Protein AF-A0A9E4EWH9-F1 (afdb_monomer)

Sequence (276 aa):
MLRRLPIHYLNHLAGRDQALLAPPGTQQLTMRAFWVGSFLSFFLAVGAPYGNMIIRGSYMALDFSTPGAIFLFLVLIGLLNVLFKVAASPSGAAVWALVSCALYGFYYGWVASLDPFAPGFFFATFILASSLLNMILVSFGRSLVLNRAELILVYVMLLIVSALCTMGLSEQILPMITAIFYFASPENKWQEELFPHFSEREVLVNDGSDSKTFYEGLAPGEAIPYAAWVEPLCWSIRDHGVGRGYRSPAVDGARAVALSAYSGRAGDGARRGARA

Solvent-accessible surface area (backbone atoms only — not comparable to full-atom values): 15622 Å² total; per-residue (Å²): 132,85,83,74,76,56,68,71,57,51,54,52,48,59,54,45,46,56,70,70,66,40,63,94,66,86,66,64,81,53,69,62,37,51,54,56,27,52,52,52,30,52,51,47,46,54,47,46,43,42,37,47,73,72,69,59,51,83,77,38,28,47,59,92,64,36,60,43,43,52,46,47,44,57,56,51,49,45,47,51,39,52,51,35,55,64,31,53,44,65,68,37,12,48,51,48,30,51,51,41,48,51,52,51,50,47,41,51,71,72,76,40,78,87,47,91,84,42,72,67,46,58,53,54,49,49,52,37,53,50,30,48,50,28,33,56,33,28,77,73,78,40,63,71,51,68,51,73,60,28,50,50,49,28,47,51,49,30,51,53,36,36,34,40,38,29,47,48,40,62,64,40,48,56,49,63,36,26,42,69,51,54,69,48,42,87,88,74,37,39,56,68,72,48,52,73,73,55,66,95,61,63,65,49,44,67,72,87,58,46,34,42,55,77,77,78,48,70,60,96,89,59,78,81,67,58,76,41,47,50,51,40,76,41,45,89,79,61,82,72,89,73,90,74,85,73,78,57,66,66,60,52,48,37,42,51,51,46,52,50,55,52,52,51,55,55,53,53,53,54,60,61,65,73,75,114

pLDDT: mean 76.63, std 13.43, range [43.0, 93.12]

Secondary structure (DSSP, 8-state):
---PPPHHHHHHHHHHHHHHSS-TTTT---HHHHHHHHHHHHHHHHHHHHIIIII----SSSSS--HHHHHIIIIIIHHHHHHHHHTTSHHHHHHHHHHHHHHHHHIIIIIS---TT-HHHHHHHHHHHHHHHHHHHHHTT---PPPHHHHHHHHHHHHHHHHIIIIIIIIIIHHHHHHHHHT--TTTTHHHHTGGGS-SS--S---SSTTHHHHH-PPTTPPP-HHHHHHHHHGGG--SS-------HHHHHHHHHHHHHHHHHHHHHHHHHTT-

Radius of gyration: 29.27 Å; Cα contacts (8 Å, |Δi|>4): 218; chains: 1; bounding box: 89×54×89 Å

Nearest PDB structures (foldseek):
  8sre-assembly1_A  TM=2.083E-01  e=2.725E+00  Salpingoeca rosetta
  8srg-assembly1_A  TM=2.275E-01  e=4.381E+00  Salpingoeca rosetta
  8srd-assembly1_A  TM=1.998E-01  e=6.407E+00  Salpingoeca rosetta
  8sr9-assembly1_A  TM=1.958E-01  e=9.369E+00  Salpingoeca rosetta

Mean predicted aligned error: 13.83 Å

Structure (mmCIF, N/CA/C/O backbone):
data_AF-A0A9E4EWH9-F1
#
_entry.id   AF-A0A9E4EWH9-F1
#
loop_
_atom_site.group_PDB
_atom_site.id
_atom_site.type_symbol
_atom_site.label_atom_id
_atom_site.label_alt_id
_atom_site.label_comp_id
_atom_site.label_asym_id
_atom_site.label_entity_id
_atom_site.label_seq_id
_atom_site.pdbx_PDB_ins_code
_atom_site.Cartn_x
_atom_site.Cartn_y
_atom_site.Cartn_z
_atom_site.occupancy
_atom_site.B_iso_or_equiv
_atom_site.auth_seq_id
_atom_site.auth_comp_id
_atom_site.auth_asym_id
_atom_site.auth_atom_id
_atom_site.pdbx_PDB_model_num
ATOM 1 N N . MET A 1 1 ? 13.001 33.572 51.974 1.00 51.81 1 MET A N 1
ATOM 2 C CA . MET A 1 1 ? 11.743 33.616 51.190 1.00 51.81 1 MET A CA 1
ATOM 3 C C . MET A 1 1 ? 11.807 32.549 50.106 1.00 51.81 1 MET A C 1
ATOM 5 O O . MET A 1 1 ? 12.575 32.704 49.167 1.00 51.81 1 MET A O 1
ATOM 9 N N . LEU A 1 2 ? 11.062 31.450 50.244 1.00 50.91 2 LEU A N 1
ATOM 10 C CA . LEU A 1 2 ? 10.936 30.450 49.178 1.00 50.91 2 LEU A CA 1
ATOM 11 C C . LEU A 1 2 ? 10.034 31.035 48.082 1.00 50.91 2 LEU A C 1
ATOM 13 O O . LEU A 1 2 ? 8.847 31.258 48.323 1.00 50.91 2 LEU A O 1
ATOM 17 N N . ARG A 1 3 ? 10.593 31.333 46.902 1.00 72.31 3 ARG A N 1
ATOM 18 C CA . ARG A 1 3 ? 9.802 31.731 45.727 1.00 72.31 3 ARG A CA 1
ATOM 19 C C . ARG A 1 3 ? 8.917 30.549 45.336 1.00 72.31 3 ARG A C 1
ATOM 21 O O . ARG A 1 3 ? 9.417 29.540 44.847 1.00 72.31 3 ARG A O 1
ATOM 28 N N . ARG A 1 4 ? 7.611 30.655 45.589 1.00 77.75 4 ARG A N 1
ATOM 29 C CA . ARG A 1 4 ? 6.637 29.669 45.111 1.00 77.75 4 ARG A CA 1
ATOM 30 C C . ARG A 1 4 ? 6.447 29.867 43.612 1.00 77.75 4 ARG A C 1
ATOM 32 O O . ARG A 1 4 ? 6.306 30.997 43.149 1.00 77.75 4 ARG A O 1
ATOM 39 N N . LEU A 1 5 ? 6.488 28.767 42.869 1.00 81.44 5 LEU A N 1
ATOM 40 C CA . LEU A 1 5 ? 6.249 28.775 41.431 1.00 81.44 5 LEU A CA 1
ATOM 41 C C . LEU A 1 5 ? 4.817 29.269 41.138 1.00 81.44 5 LEU A C 1
ATOM 43 O O . LEU A 1 5 ? 3.905 28.959 41.910 1.00 81.44 5 LEU A O 1
ATOM 47 N N . PRO A 1 6 ? 4.596 30.017 40.041 1.00 86.56 6 PRO A N 1
ATOM 48 C CA . PRO A 1 6 ? 3.258 30.421 39.616 1.00 86.56 6 PRO A CA 1
ATOM 49 C C . PRO A 1 6 ? 2.328 29.216 39.411 1.00 86.56 6 PRO A C 1
ATOM 51 O O . PRO A 1 6 ? 2.745 28.189 38.877 1.00 86.56 6 PRO A O 1
ATOM 54 N N . ILE A 1 7 ? 1.049 29.357 39.774 1.00 78.31 7 ILE A N 1
ATOM 55 C CA . ILE A 1 7 ? 0.043 28.274 39.731 1.00 78.31 7 ILE A CA 1
ATOM 56 C C . ILE A 1 7 ? -0.094 27.651 38.335 1.00 78.31 7 ILE A C 1
ATOM 58 O O . ILE A 1 7 ? -0.200 26.435 38.211 1.00 78.31 7 ILE A O 1
ATOM 62 N N . HIS A 1 8 ? -0.008 28.451 37.270 1.00 76.88 8 HIS A N 1
ATOM 63 C CA . HIS A 1 8 ? -0.038 27.935 35.897 1.00 76.88 8 HIS A CA 1
ATOM 64 C C . HIS A 1 8 ? 1.131 26.991 35.591 1.00 76.88 8 HIS A C 1
ATOM 66 O O . HIS A 1 8 ? 0.957 25.998 34.887 1.00 76.88 8 HIS A O 1
ATOM 72 N N . TYR A 1 9 ? 2.307 27.264 36.159 1.00 78.00 9 TYR A N 1
ATOM 73 C CA . TYR A 1 9 ? 3.477 26.407 36.007 1.00 78.00 9 TYR A CA 1
ATOM 74 C C . TYR A 1 9 ? 3.338 25.123 36.832 1.00 78.00 9 TYR A C 1
ATOM 76 O O . TYR A 1 9 ? 3.690 24.051 36.356 1.00 78.00 9 TYR A O 1
ATOM 84 N N . LEU A 1 10 ? 2.744 25.204 38.026 1.00 79.00 10 LEU A N 1
ATOM 85 C CA . LEU A 1 10 ? 2.426 24.028 38.843 1.00 79.00 10 LEU A CA 1
ATOM 86 C C . LEU A 1 10 ? 1.408 23.108 38.158 1.00 79.00 10 LEU A C 1
ATOM 88 O O . LEU A 1 10 ? 1.601 21.898 38.157 1.00 79.00 10 LEU A O 1
ATOM 92 N N . ASN A 1 11 ? 0.385 23.663 37.504 1.00 76.62 11 ASN A N 1
ATOM 93 C CA . ASN A 1 11 ? -0.580 22.87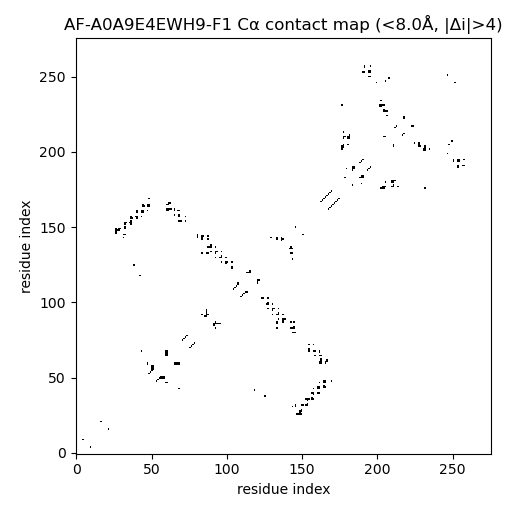7 36.729 1.00 76.62 11 ASN A CA 1
ATOM 94 C C . ASN A 1 11 ? 0.071 22.215 35.503 1.00 76.62 11 ASN A C 1
ATOM 96 O O . ASN A 1 11 ? -0.237 21.070 35.179 1.00 76.62 11 ASN A O 1
ATOM 100 N N . HIS A 1 12 ? 1.004 22.908 34.842 1.00 72.88 12 HIS A N 1
ATOM 101 C CA . HIS A 1 12 ? 1.779 22.338 33.739 1.00 72.88 12 HIS A CA 1
ATOM 102 C C . HIS A 1 12 ? 2.714 21.208 34.206 1.00 72.88 12 HIS A C 1
ATOM 104 O O . HIS A 1 12 ? 2.807 20.174 33.547 1.00 72.88 12 HIS A O 1
ATOM 110 N N . LEU A 1 13 ? 3.371 21.372 35.359 1.00 73.25 13 LEU A N 1
ATOM 111 C CA . LEU A 1 13 ? 4.208 20.337 35.973 1.00 73.25 13 LEU A CA 1
ATOM 112 C C . LEU A 1 13 ? 3.383 19.129 36.436 1.00 73.25 13 LEU A C 1
ATOM 114 O O . LEU A 1 13 ? 3.762 18.001 36.145 1.00 73.25 13 LEU A O 1
ATOM 118 N N . ALA A 1 14 ? 2.218 19.350 37.048 1.00 71.12 14 ALA A N 1
ATOM 119 C CA . ALA A 1 14 ? 1.309 18.278 37.457 1.00 71.12 14 ALA A CA 1
ATOM 120 C C . ALA A 1 14 ? 0.820 17.435 36.261 1.00 71.12 14 ALA A C 1
ATOM 122 O O . ALA A 1 14 ? 0.663 16.221 36.375 1.00 71.12 14 ALA A O 1
ATOM 123 N N . GLY A 1 15 ? 0.626 18.058 35.091 1.00 60.41 15 GLY A N 1
ATOM 124 C CA . GLY A 1 15 ? 0.331 17.352 33.839 1.00 60.41 15 GLY A CA 1
ATOM 125 C C . GLY A 1 15 ? 1.544 16.637 33.225 1.00 60.41 15 GLY A C 1
ATOM 126 O O . GLY A 1 15 ? 1.388 15.568 32.634 1.00 60.41 15 GLY A O 1
ATOM 127 N N . ARG A 1 16 ? 2.762 17.181 33.386 1.00 60.59 16 ARG A N 1
ATOM 128 C CA . ARG A 1 16 ? 4.012 16.511 32.970 1.00 60.59 16 ARG A CA 1
ATOM 129 C C . ARG A 1 16 ? 4.266 15.252 33.774 1.00 60.59 16 ARG A C 1
ATOM 131 O O . ARG A 1 16 ? 4.653 14.254 33.180 1.00 60.59 16 ARG A O 1
ATOM 138 N N . ASP A 1 17 ? 4.014 15.284 35.074 1.00 53.81 17 ASP A N 1
ATOM 139 C CA . ASP A 1 17 ? 4.155 14.117 35.937 1.00 53.81 17 ASP A CA 1
ATOM 140 C C . ASP A 1 17 ? 3.198 13.003 35.508 1.00 53.81 17 ASP A C 1
ATOM 142 O O . ASP A 1 17 ? 3.595 11.853 35.466 1.00 53.81 17 ASP A O 1
ATOM 146 N N . GLN A 1 18 ? 1.986 13.299 35.041 1.00 55.44 18 GLN A N 1
ATOM 147 C CA . GLN A 1 18 ? 1.111 12.254 34.490 1.00 55.44 18 GLN A CA 1
ATOM 148 C C . GLN A 1 18 ? 1.636 11.633 33.188 1.00 55.44 18 GLN A C 1
ATOM 150 O O . GLN A 1 18 ? 1.400 10.454 32.949 1.00 55.44 18 GLN A O 1
ATOM 155 N N . ALA A 1 19 ? 2.352 12.388 32.350 1.00 54.47 19 ALA A N 1
ATOM 156 C CA . ALA A 1 19 ? 2.949 11.873 31.115 1.00 54.47 19 ALA A CA 1
ATOM 157 C C . ALA A 1 19 ? 4.312 11.183 31.334 1.00 54.47 19 ALA A C 1
ATOM 159 O O . ALA A 1 19 ? 4.648 10.258 30.601 1.00 54.47 19 ALA A O 1
ATOM 160 N N . LEU A 1 20 ? 5.089 11.629 32.329 1.00 53.72 20 LEU A N 1
ATOM 161 C CA . LEU A 1 20 ? 6.420 11.114 32.683 1.00 53.72 20 LEU A CA 1
ATOM 162 C C . LEU A 1 20 ? 6.368 9.974 33.715 1.00 53.72 20 LEU A C 1
ATOM 164 O O . LEU A 1 20 ? 7.210 9.083 33.668 1.00 53.72 20 LEU A O 1
ATOM 168 N N . LEU A 1 21 ? 5.399 10.006 34.636 1.00 53.09 21 LEU A N 1
ATOM 169 C CA . LEU A 1 21 ? 5.121 8.974 35.648 1.00 53.09 21 LEU A CA 1
ATOM 170 C C . LEU A 1 21 ? 4.020 8.007 35.207 1.00 53.09 21 LEU A C 1
ATOM 172 O O . LEU A 1 21 ? 3.719 7.057 35.932 1.00 53.09 21 LEU A O 1
ATOM 176 N N . ALA A 1 22 ? 3.414 8.216 34.031 1.00 53.50 22 ALA A N 1
ATOM 177 C CA . ALA A 1 22 ? 2.732 7.119 33.368 1.00 53.50 22 ALA A CA 1
ATOM 178 C C . ALA A 1 22 ? 3.746 5.971 33.260 1.00 53.50 22 ALA A C 1
ATOM 180 O O . ALA A 1 22 ? 4.844 6.197 32.741 1.00 53.50 22 ALA A O 1
ATOM 181 N N . PRO A 1 23 ? 3.430 4.762 33.760 1.00 50.75 23 PRO A N 1
ATOM 182 C CA . PRO A 1 23 ? 4.361 3.651 33.677 1.00 50.75 23 PRO A CA 1
ATOM 183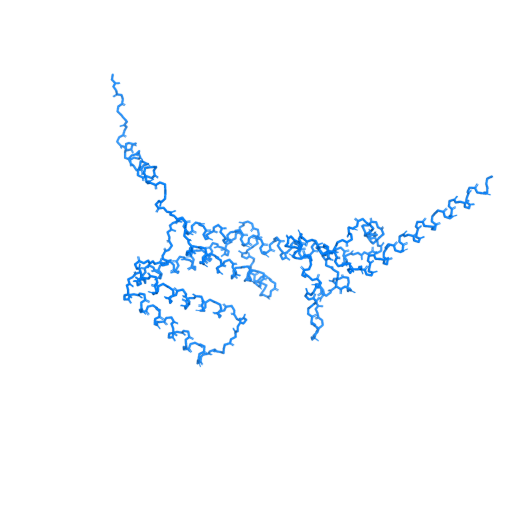 C C . PRO A 1 23 ? 4.794 3.509 32.211 1.00 50.75 23 PRO A C 1
ATOM 185 O O . PRO A 1 23 ? 3.923 3.595 31.332 1.00 50.75 23 PRO A O 1
ATOM 188 N N . PRO A 1 24 ? 6.103 3.366 31.919 1.00 44.94 24 PRO A N 1
ATOM 189 C CA . PRO A 1 24 ? 6.579 3.217 30.550 1.00 44.94 24 PRO A CA 1
ATOM 190 C C . PRO A 1 24 ? 5.818 2.049 29.910 1.00 44.94 24 PRO A C 1
ATOM 192 O O . PRO A 1 24 ? 6.006 0.899 30.294 1.00 44.94 24 PRO A O 1
ATOM 195 N N . GLY A 1 25 ? 4.871 2.357 29.009 1.00 50.69 25 GLY A N 1
ATOM 196 C CA . GLY A 1 25 ? 3.949 1.359 28.449 1.00 50.69 25 GLY A CA 1
ATOM 197 C C . GLY A 1 25 ? 2.442 1.665 28.463 1.00 50.69 25 GLY A C 1
ATOM 198 O O . GLY A 1 25 ? 1.665 0.737 28.262 1.00 50.69 25 GLY A O 1
ATOM 199 N N . THR A 1 26 ? 1.968 2.902 28.646 1.00 53.06 26 THR A N 1
ATOM 200 C CA . THR A 1 26 ? 0.518 3.214 28.493 1.00 53.06 26 THR A CA 1
ATOM 201 C C . THR A 1 26 ? 0.063 3.449 27.045 1.00 53.06 26 THR A C 1
ATOM 203 O O . THR A 1 26 ? -1.135 3.460 26.765 1.00 53.06 26 THR A O 1
ATOM 206 N N . GLN A 1 27 ? 0.989 3.536 26.086 1.00 57.53 27 GLN A N 1
ATOM 207 C CA . GLN A 1 27 ? 0.691 3.376 24.659 1.00 57.53 27 GLN A CA 1
ATOM 208 C C . GLN A 1 27 ? 1.636 2.336 24.058 1.00 57.53 27 GLN A C 1
ATOM 210 O O . GLN A 1 27 ? 2.597 2.667 23.372 1.00 57.53 27 GLN A O 1
ATOM 215 N N . GLN A 1 28 ? 1.395 1.066 24.377 1.00 68.94 28 GLN A N 1
ATOM 216 C CA . GLN A 1 28 ? 2.145 -0.034 23.777 1.00 68.94 28 GLN A CA 1
ATOM 217 C C . GLN A 1 28 ? 1.860 -0.102 22.276 1.00 68.94 28 GLN A C 1
ATOM 219 O O . GLN A 1 28 ? 0.709 0.003 21.847 1.00 68.94 28 GLN A O 1
ATOM 224 N N . LEU A 1 29 ? 2.920 -0.282 21.488 1.00 74.38 29 LEU A N 1
ATOM 225 C CA . LEU A 1 29 ? 2.797 -0.703 20.100 1.00 74.38 29 LEU A CA 1
ATOM 226 C C . LEU A 1 29 ? 2.273 -2.134 20.098 1.00 74.38 29 LEU A C 1
ATOM 228 O O . LEU A 1 29 ? 2.821 -2.999 20.781 1.00 74.38 29 LEU A O 1
ATOM 232 N N . THR A 1 30 ? 1.210 -2.387 19.345 1.00 82.38 30 THR A N 1
ATOM 233 C CA . THR A 1 30 ? 0.622 -3.721 19.272 1.00 82.38 30 THR A CA 1
ATOM 234 C C . THR A 1 30 ? 0.542 -4.211 17.829 1.00 82.38 30 THR A C 1
ATOM 236 O O . THR A 1 30 ? 0.631 -3.438 16.873 1.00 82.38 30 THR A O 1
ATOM 239 N N . MET A 1 31 ? 0.327 -5.517 17.667 1.00 83.88 31 MET A N 1
ATOM 240 C CA . MET A 1 31 ? 0.261 -6.154 16.350 1.00 83.88 31 MET A CA 1
ATOM 241 C C . MET A 1 31 ? -0.919 -5.681 15.483 1.00 83.88 31 MET A C 1
ATOM 243 O O . MET A 1 31 ? -0.847 -5.809 14.264 1.00 83.88 31 MET A O 1
ATOM 247 N N . ARG A 1 32 ? -1.975 -5.070 16.052 1.00 86.75 32 ARG A N 1
ATOM 248 C CA . ARG A 1 32 ? -3.065 -4.478 15.238 1.00 86.75 32 ARG A CA 1
ATOM 249 C C . ARG A 1 32 ? -2.586 -3.287 14.412 1.00 86.75 32 ARG A C 1
ATOM 251 O O . ARG A 1 32 ? -3.011 -3.138 13.272 1.00 86.75 32 ARG A O 1
ATOM 258 N N . ALA A 1 33 ? -1.679 -2.474 14.956 1.00 87.00 33 ALA A N 1
ATOM 259 C CA . ALA A 1 33 ? -1.091 -1.358 14.225 1.00 87.00 33 ALA A CA 1
ATOM 260 C C . ALA A 1 33 ? -0.278 -1.867 13.034 1.00 87.00 33 ALA A C 1
ATOM 262 O O . ALA A 1 33 ? -0.378 -1.322 11.941 1.00 87.00 33 ALA A O 1
ATOM 263 N N . PHE A 1 34 ? 0.461 -2.959 13.238 1.00 90.19 34 PHE A N 1
ATOM 264 C CA . PHE A 1 34 ? 1.218 -3.602 12.175 1.00 90.19 34 PHE A CA 1
ATOM 265 C C . PHE A 1 34 ? 0.297 -4.177 11.094 1.00 90.19 34 PHE A C 1
ATOM 267 O O . PHE A 1 34 ? 0.515 -3.908 9.923 1.00 90.19 34 PHE A O 1
ATOM 274 N N . TRP A 1 35 ? -0.786 -4.870 11.465 1.00 88.75 35 TRP A N 1
ATOM 275 C CA . TRP A 1 35 ? -1.775 -5.381 10.505 1.00 88.75 35 TRP A CA 1
ATOM 276 C C . TRP A 1 35 ? -2.372 -4.275 9.623 1.00 88.75 35 TRP A C 1
ATOM 278 O O . TRP A 1 35 ? -2.340 -4.366 8.395 1.00 88.75 35 TRP A O 1
ATOM 288 N N . VAL A 1 36 ? -2.885 -3.209 10.249 1.00 88.56 36 VAL A N 1
ATOM 289 C CA . VAL A 1 36 ? -3.489 -2.080 9.526 1.00 88.56 36 VAL A CA 1
ATOM 290 C C . VAL A 1 36 ? -2.435 -1.354 8.689 1.00 88.56 36 VAL A C 1
ATOM 292 O O . VAL A 1 36 ? -2.678 -1.055 7.522 1.00 88.56 36 VAL A O 1
ATOM 295 N N . GLY A 1 37 ? -1.255 -1.106 9.258 1.00 90.19 37 GLY A N 1
ATOM 296 C CA . GLY A 1 37 ? -0.160 -0.430 8.572 1.00 90.19 37 GLY A CA 1
ATOM 297 C C . GLY A 1 37 ? 0.357 -1.207 7.372 1.00 90.19 37 GLY A C 1
ATOM 298 O O . GLY A 1 37 ? 0.460 -0.637 6.295 1.00 90.19 37 GLY A O 1
ATOM 299 N N . SER A 1 38 ? 0.611 -2.508 7.507 1.00 91.38 38 SER A N 1
ATOM 300 C CA . SER A 1 38 ? 1.078 -3.358 6.408 1.00 91.38 38 SER A CA 1
ATOM 301 C C . SER A 1 38 ? 0.079 -3.416 5.258 1.00 91.38 38 SER A C 1
ATOM 303 O O . SER A 1 38 ? 0.491 -3.305 4.106 1.00 91.38 38 SER A O 1
ATOM 305 N N . PHE A 1 39 ? -1.221 -3.537 5.547 1.00 90.12 39 PHE A N 1
ATOM 306 C CA . PHE A 1 39 ? -2.243 -3.528 4.500 1.00 90.12 39 PHE A CA 1
ATOM 307 C C . PHE A 1 39 ? -2.261 -2.203 3.729 1.00 90.12 39 PHE A C 1
ATOM 309 O O . PHE A 1 39 ? -2.244 -2.193 2.498 1.00 90.12 39 PHE A O 1
ATOM 316 N N . LEU A 1 40 ? -2.267 -1.078 4.444 1.00 88.62 40 LEU A N 1
ATOM 317 C CA . LEU A 1 40 ? -2.326 0.237 3.810 1.00 88.62 40 LEU A CA 1
ATOM 318 C C . LEU A 1 40 ? -1.038 0.573 3.062 1.00 88.62 40 LEU A C 1
ATOM 320 O O . LEU A 1 40 ? -1.097 1.138 1.974 1.00 88.62 40 LEU A O 1
ATOM 324 N N . SER A 1 41 ? 0.108 0.170 3.606 1.00 90.69 41 SER A N 1
ATOM 325 C CA . SER A 1 41 ? 1.396 0.236 2.929 1.00 90.69 41 SER A CA 1
ATOM 326 C C . SER A 1 41 ? 1.396 -0.576 1.639 1.00 90.69 41 SER A C 1
ATOM 328 O O . SER A 1 41 ? 1.801 -0.055 0.609 1.00 90.69 41 SER A O 1
ATOM 330 N N . PHE A 1 42 ? 0.900 -1.816 1.651 1.00 89.00 42 PHE A N 1
ATOM 331 C CA . PHE A 1 42 ? 0.776 -2.626 0.436 1.00 89.00 42 PHE A CA 1
ATOM 332 C C . PHE A 1 42 ? -0.100 -1.933 -0.615 1.00 89.00 42 PHE A C 1
ATOM 334 O O . PHE A 1 42 ? 0.294 -1.811 -1.774 1.00 89.00 42 PHE A O 1
ATOM 341 N N . PHE A 1 43 ? -1.261 -1.419 -0.206 1.00 84.44 43 PHE A N 1
ATOM 342 C CA . PHE A 1 43 ? -2.172 -0.741 -1.122 1.00 84.44 43 PHE A CA 1
ATOM 343 C C . PHE A 1 43 ? -1.560 0.535 -1.708 1.00 84.44 43 PHE A C 1
ATOM 345 O O . PHE A 1 43 ? -1.676 0.782 -2.905 1.00 84.44 43 PHE A O 1
ATOM 352 N N . LEU A 1 44 ? -0.867 1.326 -0.887 1.00 86.31 44 LEU A N 1
ATOM 353 C CA . LEU A 1 44 ? -0.159 2.520 -1.337 1.00 86.31 44 LEU A CA 1
ATOM 354 C C . LEU A 1 44 ? 1.013 2.171 -2.266 1.00 86.31 44 LEU A C 1
ATOM 356 O O . LEU A 1 44 ? 1.191 2.838 -3.280 1.00 86.31 44 LEU A O 1
ATOM 360 N N . ALA A 1 45 ? 1.766 1.113 -1.959 1.00 87.88 45 ALA A N 1
ATOM 361 C CA . ALA A 1 45 ? 2.906 0.651 -2.749 1.00 87.88 45 ALA A CA 1
ATOM 362 C C . ALA A 1 45 ? 2.517 0.231 -4.172 1.00 87.88 45 ALA A C 1
ATOM 364 O O . ALA A 1 45 ? 3.289 0.447 -5.100 1.00 87.88 45 ALA A O 1
ATOM 365 N N . VAL A 1 46 ? 1.324 -0.344 -4.348 1.00 85.69 46 VAL A N 1
ATOM 366 C CA . VAL A 1 46 ? 0.776 -0.696 -5.669 1.00 85.69 46 VAL A CA 1
ATOM 367 C C . VAL A 1 46 ? 0.067 0.502 -6.305 1.00 85.69 46 VAL A C 1
ATOM 369 O O . VAL A 1 46 ? 0.245 0.792 -7.488 1.00 85.69 46 VAL A O 1
ATOM 372 N N . GLY A 1 47 ? -0.733 1.223 -5.519 1.00 83.19 47 GLY A N 1
ATOM 373 C CA . GLY A 1 47 ? -1.586 2.306 -5.998 1.00 83.19 47 GLY A CA 1
ATOM 374 C C . GLY A 1 47 ? -0.816 3.535 -6.477 1.00 83.19 47 GLY A C 1
ATOM 375 O O . GLY A 1 47 ? -1.223 4.144 -7.464 1.00 83.19 47 GLY A O 1
ATOM 376 N N . ALA A 1 48 ? 0.293 3.895 -5.824 1.00 83.94 48 ALA A N 1
ATOM 377 C CA . ALA A 1 48 ? 1.081 5.070 -6.199 1.00 83.94 48 ALA A CA 1
ATOM 378 C C . ALA A 1 48 ? 1.740 4.926 -7.589 1.00 83.94 48 ALA A C 1
ATOM 380 O O . ALA A 1 48 ? 1.473 5.776 -8.445 1.00 83.94 48 ALA A O 1
ATOM 381 N N . PRO A 1 49 ? 2.501 3.852 -7.889 1.00 83.81 49 PRO A N 1
ATOM 382 C CA . PRO A 1 49 ? 3.008 3.614 -9.240 1.00 83.81 49 PRO A CA 1
ATOM 383 C C . PRO A 1 49 ? 1.889 3.478 -10.274 1.00 83.81 49 PRO A C 1
ATOM 385 O O . PRO A 1 49 ? 1.986 4.057 -11.351 1.00 83.81 49 PRO A O 1
ATOM 388 N N . TYR A 1 50 ? 0.790 2.787 -9.946 1.00 82.56 50 TYR A N 1
ATOM 389 C CA . TYR A 1 50 ? -0.350 2.641 -10.857 1.00 82.56 50 TYR A CA 1
ATOM 390 C C . TYR A 1 50 ? -0.985 3.992 -11.227 1.00 82.56 50 TYR A C 1
ATOM 392 O O . TYR A 1 50 ? -1.259 4.262 -12.400 1.00 82.56 50 TYR A O 1
ATOM 400 N N . GLY A 1 51 ? -1.184 4.867 -10.238 1.00 81.81 51 GLY A N 1
ATOM 401 C CA . GLY A 1 51 ? -1.717 6.213 -10.438 1.00 81.81 51 GLY A CA 1
ATOM 402 C C . GLY A 1 51 ? -0.838 7.067 -11.352 1.00 81.81 51 GLY A C 1
ATOM 403 O O . GLY A 1 51 ? -1.355 7.760 -12.229 1.00 81.81 51 GLY A O 1
ATOM 404 N N . ASN A 1 52 ? 0.482 6.967 -11.195 1.00 82.94 52 ASN A N 1
ATOM 405 C CA . ASN A 1 52 ? 1.432 7.731 -12.001 1.00 82.94 52 ASN A CA 1
ATOM 406 C C . ASN A 1 52 ? 1.613 7.146 -13.409 1.00 82.94 52 ASN A C 1
ATOM 408 O O . ASN A 1 52 ? 1.567 7.881 -14.391 1.00 82.94 52 ASN A O 1
ATOM 412 N N . MET A 1 53 ? 1.806 5.830 -13.524 1.00 82.62 53 MET A N 1
ATOM 413 C CA . MET A 1 53 ? 2.199 5.175 -14.777 1.00 82.62 53 MET A CA 1
ATOM 414 C C . MET A 1 53 ? 1.010 4.857 -15.688 1.00 82.62 53 MET A C 1
ATOM 416 O O . MET A 1 53 ? 1.096 5.058 -16.900 1.00 82.62 53 MET A O 1
ATOM 420 N N . ILE A 1 54 ? -0.101 4.374 -15.122 1.00 83.00 54 ILE A N 1
ATOM 421 C CA . ILE A 1 54 ? -1.263 3.911 -15.895 1.00 83.00 54 ILE A CA 1
ATOM 422 C C . ILE A 1 54 ? -2.318 5.007 -16.002 1.00 83.00 54 ILE A C 1
ATOM 424 O O . ILE A 1 54 ? -2.700 5.389 -17.105 1.00 83.00 54 ILE A O 1
ATOM 428 N N . ILE A 1 55 ? -2.775 5.539 -14.864 1.00 84.06 55 ILE A N 1
ATOM 429 C CA . ILE A 1 55 ? -3.814 6.584 -14.851 1.00 84.06 55 ILE A CA 1
ATOM 430 C C . ILE A 1 55 ? -3.251 7.923 -15.351 1.00 84.06 55 ILE A C 1
ATOM 432 O O . ILE A 1 55 ? -4.001 8.734 -15.891 1.00 84.06 55 ILE A O 1
ATOM 436 N N . ARG A 1 56 ? -1.936 8.150 -15.196 1.00 83.12 56 ARG A N 1
ATOM 437 C CA . ARG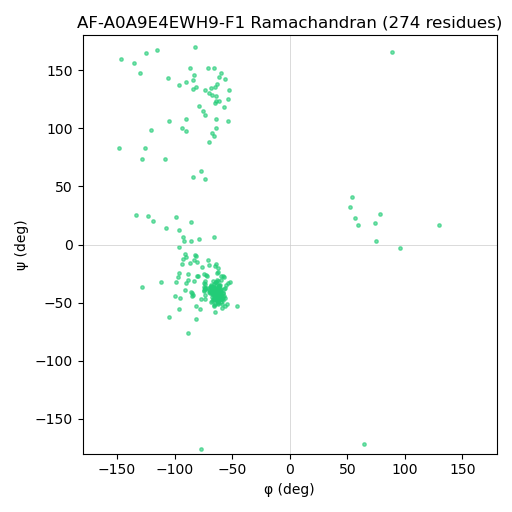 A 1 56 ? -1.265 9.433 -15.475 1.00 83.12 56 ARG A CA 1
ATOM 438 C C . ARG A 1 56 ? -1.924 10.596 -14.729 1.00 83.12 56 ARG A C 1
ATOM 440 O O . ARG A 1 56 ? -2.139 11.676 -15.276 1.00 83.12 56 ARG A O 1
ATOM 447 N N . GLY A 1 57 ? -2.296 10.333 -13.477 1.00 79.38 57 GLY A N 1
ATOM 448 C CA . GLY A 1 57 ? -2.899 11.316 -12.585 1.00 79.38 57 GLY A CA 1
ATOM 449 C C . GLY A 1 57 ? -1.876 12.287 -11.996 1.00 79.38 57 GLY A C 1
ATOM 450 O O . GLY A 1 57 ? -0.687 12.250 -12.304 1.00 79.38 57 GLY A O 1
ATOM 451 N N . SER A 1 58 ? -2.343 13.164 -11.105 1.00 81.06 58 SER A N 1
ATOM 452 C CA . SER A 1 58 ? -1.447 14.019 -10.326 1.00 81.06 58 SER A CA 1
ATOM 453 C C . SER A 1 58 ? -0.552 13.183 -9.415 1.00 81.06 58 SER A C 1
ATOM 455 O O . SER A 1 58 ? -1.017 12.264 -8.741 1.00 81.06 58 SER A O 1
ATOM 457 N N . TYR A 1 59 ? 0.719 13.561 -9.345 1.00 76.25 59 TYR A N 1
ATOM 458 C CA . TYR A 1 59 ? 1.720 12.925 -8.503 1.00 76.25 59 TYR A CA 1
ATOM 459 C C . TYR A 1 59 ? 1.417 13.119 -7.009 1.00 76.25 59 TYR A C 1
ATOM 461 O O . TYR A 1 59 ? 1.784 14.123 -6.405 1.00 76.25 59 TYR A O 1
ATOM 469 N N . MET A 1 60 ? 0.723 12.159 -6.394 1.00 77.88 60 MET A N 1
ATOM 470 C CA . MET A 1 60 ? 0.327 12.238 -4.976 1.00 77.88 60 MET A CA 1
ATOM 471 C C . MET A 1 60 ? 1.354 11.632 -4.007 1.00 77.88 60 MET A C 1
ATOM 473 O O . MET A 1 60 ? 1.225 11.793 -2.792 1.00 77.88 60 MET A O 1
ATOM 477 N N . ALA A 1 61 ? 2.348 10.920 -4.533 1.00 76.62 61 ALA A N 1
ATOM 478 C CA . ALA A 1 61 ? 3.357 10.178 -3.776 1.00 76.62 61 ALA A CA 1
ATOM 479 C C . ALA A 1 61 ? 4.783 10.440 -4.299 1.00 76.62 61 ALA A C 1
ATOM 481 O O . ALA A 1 61 ? 5.651 9.577 -4.182 1.00 76.62 61 ALA A O 1
ATOM 482 N N . LEU A 1 62 ? 4.993 11.600 -4.925 1.00 71.06 62 LEU A N 1
ATOM 483 C CA . LEU A 1 62 ? 6.284 12.040 -5.455 1.00 71.06 62 LEU A CA 1
ATOM 484 C C . LEU A 1 62 ? 6.956 12.941 -4.406 1.00 71.06 62 LEU A C 1
ATOM 486 O O . LEU A 1 62 ? 6.286 13.766 -3.787 1.00 71.06 62 LEU A O 1
ATOM 490 N N . ASP A 1 63 ? 8.258 12.751 -4.190 1.00 69.38 63 ASP A N 1
ATOM 491 C CA . ASP A 1 63 ? 9.080 13.416 -3.167 1.00 69.38 63 ASP A CA 1
ATOM 492 C C . ASP A 1 63 ? 8.694 13.109 -1.706 1.00 69.38 63 ASP A C 1
ATOM 494 O O . ASP A 1 63 ? 7.898 12.227 -1.381 1.00 69.38 63 ASP A O 1
ATOM 498 N N . PHE A 1 64 ? 9.330 13.841 -0.784 1.00 63.88 64 PHE A N 1
ATOM 499 C CA . PHE A 1 64 ? 9.057 13.812 0.653 1.00 63.88 64 PHE A CA 1
ATOM 500 C C . PHE A 1 64 ? 7.712 14.465 1.021 1.00 63.88 64 PHE A C 1
ATOM 502 O O . PHE A 1 64 ? 7.236 14.299 2.146 1.00 63.88 64 PHE A O 1
ATOM 509 N N . SER A 1 65 ? 7.081 15.202 0.098 1.00 62.72 65 SER A N 1
ATOM 510 C CA . SER A 1 65 ? 5.722 15.715 0.268 1.00 62.72 65 SER A CA 1
ATOM 511 C C . SER A 1 65 ? 4.732 14.692 -0.268 1.00 62.72 65 SER A C 1
ATOM 513 O O . SER A 1 65 ? 4.478 14.634 -1.464 1.00 62.72 65 SER A O 1
ATOM 515 N N . THR A 1 66 ? 4.160 13.878 0.612 1.00 73.44 66 THR A N 1
ATOM 516 C CA . THR A 1 66 ? 3.277 12.774 0.215 1.00 73.44 66 THR A CA 1
ATOM 517 C C . THR A 1 66 ? 1.823 13.097 0.583 1.00 73.44 66 THR A C 1
ATOM 519 O O . THR A 1 66 ? 1.278 12.545 1.545 1.00 73.44 66 THR A O 1
ATOM 522 N N . PRO A 1 67 ? 1.140 14.009 -0.149 1.00 77.06 67 PRO A N 1
ATOM 523 C CA . PRO A 1 67 ? -0.263 14.326 0.114 1.00 77.06 67 PRO A CA 1
ATOM 524 C C . PRO A 1 67 ? -1.155 13.084 0.013 1.00 77.06 67 PRO A C 1
ATOM 526 O O . PRO A 1 67 ? -2.148 13.003 0.729 1.00 77.06 67 PRO A O 1
ATOM 529 N N . GLY A 1 68 ? -0.774 12.080 -0.785 1.00 73.81 68 GLY A N 1
ATOM 530 C CA . GLY A 1 68 ? -1.430 10.774 -0.830 1.00 73.81 68 GLY A CA 1
ATOM 531 C C . GLY A 1 68 ? -1.351 10.011 0.496 1.00 73.81 68 GLY A C 1
ATOM 532 O O . GLY A 1 68 ? -2.366 9.493 0.959 1.00 73.81 68 GLY A O 1
ATOM 533 N N . ALA A 1 69 ? -0.191 9.995 1.161 1.00 79.19 69 ALA A N 1
ATOM 534 C CA . ALA A 1 69 ? -0.045 9.372 2.479 1.00 79.19 69 ALA A CA 1
ATOM 535 C C . ALA A 1 69 ? -0.861 10.118 3.545 1.00 79.19 69 ALA A C 1
ATOM 537 O O . ALA A 1 69 ? -1.531 9.486 4.360 1.00 79.19 69 ALA A O 1
ATOM 538 N N . ILE A 1 70 ? -0.869 11.456 3.507 1.00 82.94 70 ILE A N 1
ATOM 539 C CA . ILE A 1 70 ? -1.690 12.287 4.404 1.00 82.94 70 ILE A CA 1
ATOM 540 C C . ILE A 1 70 ? -3.185 12.051 4.151 1.00 82.94 70 ILE A C 1
ATOM 542 O O . ILE A 1 70 ? -3.948 11.907 5.104 1.00 82.94 70 ILE A O 1
ATOM 546 N N . PHE A 1 71 ? -3.613 11.973 2.889 1.00 81.44 71 PHE A N 1
ATOM 547 C CA . PHE A 1 71 ? -4.998 11.696 2.512 1.00 81.44 71 PHE A CA 1
ATOM 548 C C . PHE A 1 71 ? -5.449 10.319 3.004 1.00 81.44 71 PHE A C 1
ATOM 550 O O . PHE A 1 71 ? -6.463 10.223 3.697 1.00 81.44 71 PHE A O 1
ATOM 557 N N . LEU A 1 72 ? -4.679 9.260 2.724 1.00 76.88 72 LEU A N 1
ATOM 558 C CA . LEU A 1 72 ? -4.968 7.922 3.246 1.00 76.88 72 LEU A CA 1
ATOM 559 C C . LEU A 1 72 ? -4.953 7.912 4.778 1.00 76.88 72 LEU A C 1
ATOM 561 O O . LEU A 1 72 ? -5.800 7.281 5.403 1.00 76.88 72 LEU A O 1
ATOM 565 N N . PHE A 1 73 ? -4.047 8.650 5.411 1.00 82.69 73 PHE A N 1
ATOM 566 C CA . PHE A 1 73 ? -4.009 8.727 6.864 1.00 82.69 73 PHE A CA 1
ATOM 567 C C . PHE A 1 73 ? -5.247 9.406 7.461 1.00 82.69 73 PHE A C 1
ATOM 569 O O . PHE A 1 73 ? -5.911 8.846 8.333 1.00 82.69 73 PHE A O 1
ATOM 576 N N . LEU A 1 74 ? -5.605 10.596 6.989 1.00 82.56 74 LEU A N 1
ATOM 577 C CA . LEU A 1 74 ? -6.714 11.356 7.561 1.00 82.56 74 LEU A CA 1
ATOM 578 C C . LEU A 1 74 ? -8.072 10.767 7.191 1.00 82.56 74 LEU A C 1
ATOM 580 O O . LEU A 1 74 ? -8.927 10.607 8.060 1.00 82.56 74 LEU A O 1
ATOM 584 N N . VAL A 1 75 ? -8.273 10.444 5.915 1.00 79.88 75 VAL A N 1
ATOM 585 C CA . VAL A 1 75 ? -9.570 9.981 5.419 1.00 79.88 75 VAL A CA 1
ATOM 586 C C . VAL A 1 75 ? -9.740 8.504 5.715 1.00 79.88 75 VAL A C 1
ATOM 588 O O . VAL A 1 75 ? -10.727 8.123 6.331 1.00 79.88 75 VAL A O 1
ATOM 591 N N . LEU A 1 76 ? -8.781 7.665 5.325 1.00 78.56 76 LEU A N 1
ATOM 592 C CA . LEU A 1 76 ? -8.957 6.218 5.406 1.00 78.56 76 LEU A CA 1
ATOM 593 C C . LEU A 1 76 ? -8.759 5.705 6.829 1.00 78.56 76 LEU A C 1
ATOM 595 O O . LEU A 1 76 ? -9.661 5.084 7.386 1.00 78.56 76 LEU A O 1
ATOM 599 N N . ILE A 1 77 ? -7.612 5.991 7.450 1.00 83.75 77 ILE A N 1
ATOM 600 C CA . ILE A 1 77 ? -7.334 5.517 8.815 1.00 83.75 77 ILE A CA 1
ATOM 601 C C . ILE A 1 77 ? -8.216 6.242 9.822 1.00 83.75 77 ILE A C 1
ATOM 603 O O . ILE A 1 77 ? -8.743 5.600 10.729 1.00 83.75 77 ILE A O 1
ATOM 607 N N . GLY A 1 78 ? -8.411 7.553 9.661 1.00 84.12 78 GLY A N 1
ATOM 608 C CA . GLY A 1 78 ? -9.329 8.315 10.504 1.00 84.12 78 GLY A CA 1
ATOM 609 C C . GLY A 1 78 ? -10.733 7.708 10.504 1.00 84.12 78 GLY A C 1
ATOM 610 O O . GLY A 1 78 ? -11.261 7.394 11.572 1.00 84.12 78 GLY A O 1
ATOM 611 N N . LEU A 1 79 ? -11.303 7.455 9.322 1.00 85.12 79 LEU A N 1
ATOM 612 C CA . LEU A 1 79 ? -12.631 6.855 9.191 1.00 85.12 79 LEU A CA 1
ATOM 613 C C . LEU A 1 79 ? -12.668 5.414 9.710 1.00 85.12 79 LEU A C 1
ATOM 615 O O . LEU A 1 79 ? -13.549 5.085 10.501 1.00 85.12 79 LEU A O 1
ATOM 619 N N . LEU A 1 80 ? -11.696 4.569 9.354 1.00 82.75 80 LEU A N 1
ATOM 620 C CA . LEU A 1 80 ? -11.618 3.189 9.850 1.00 82.75 80 LEU A CA 1
ATOM 621 C C . LEU A 1 80 ? -11.508 3.132 11.378 1.00 82.75 80 LEU A C 1
ATOM 623 O O . LEU A 1 80 ? -12.197 2.339 12.014 1.00 82.75 80 LEU A O 1
ATOM 627 N N . ASN A 1 81 ? -10.694 3.991 11.991 1.00 87.88 81 ASN A N 1
ATOM 628 C CA . ASN A 1 81 ? -10.543 4.021 13.442 1.00 87.88 81 ASN A CA 1
ATOM 629 C C . ASN A 1 81 ? -11.826 4.494 14.140 1.00 87.88 81 ASN A C 1
ATOM 631 O O . ASN A 1 81 ? -12.186 3.968 15.194 1.00 87.88 81 ASN A O 1
ATOM 635 N N . VAL A 1 82 ? -12.549 5.449 13.544 1.00 86.25 82 VAL A N 1
ATOM 636 C CA . VAL A 1 82 ? -13.881 5.855 14.019 1.00 86.25 82 VAL A CA 1
ATOM 637 C C . VAL A 1 82 ? -14.861 4.687 13.926 1.00 86.25 82 VAL A C 1
ATOM 639 O O . VAL A 1 82 ? -15.538 4.396 14.912 1.00 86.25 82 VAL A O 1
ATOM 642 N N . LEU A 1 83 ? -14.893 3.970 12.799 1.00 84.00 83 LEU A N 1
ATOM 643 C CA . LEU A 1 83 ? -15.739 2.787 12.625 1.00 84.00 83 LEU A CA 1
ATOM 644 C C . LEU A 1 83 ? -15.425 1.706 13.665 1.00 84.00 83 LEU A C 1
ATOM 646 O O . LEU A 1 83 ? -16.339 1.206 14.317 1.00 84.00 83 LEU A O 1
ATOM 650 N N . PHE A 1 84 ? -14.148 1.391 13.901 1.00 82.75 84 PHE A N 1
ATOM 651 C CA . PHE A 1 84 ? -13.759 0.424 14.933 1.00 82.75 84 PHE A CA 1
ATOM 652 C C . PHE A 1 84 ? -14.120 0.887 16.342 1.00 82.75 84 PHE A C 1
ATOM 654 O O . PHE A 1 84 ? -14.441 0.060 17.191 1.00 82.75 84 PHE A O 1
ATOM 661 N N . LYS A 1 85 ? -14.104 2.198 16.603 1.00 84.38 85 LYS A N 1
ATOM 662 C CA . LYS A 1 85 ? -14.502 2.756 17.898 1.00 84.38 85 LYS A CA 1
ATOM 663 C C . LYS A 1 85 ? -16.005 2.625 18.135 1.00 84.38 85 LYS A C 1
ATOM 665 O O . LYS A 1 85 ? -16.410 2.301 19.248 1.00 84.38 85 LYS A O 1
ATOM 670 N N . VAL A 1 86 ? -16.821 2.825 17.101 1.00 82.50 86 VAL A N 1
ATOM 671 C CA . VAL A 1 86 ? -18.271 2.562 17.149 1.00 82.50 86 VAL A CA 1
ATOM 672 C C . VAL A 1 86 ? -18.539 1.061 17.306 1.00 82.50 86 VAL A C 1
ATOM 674 O O . VAL A 1 86 ? -19.407 0.661 18.079 1.00 82.50 86 VAL A O 1
ATOM 677 N N . ALA A 1 87 ? -17.734 0.223 16.654 1.00 83.12 87 ALA A N 1
ATOM 678 C CA . ALA A 1 87 ? -17.792 -1.234 16.731 1.00 83.12 87 ALA A CA 1
ATOM 679 C C . ALA A 1 87 ? -17.005 -1.832 17.919 1.00 83.12 87 ALA A C 1
ATOM 681 O O . ALA A 1 87 ? -16.649 -3.008 17.888 1.00 83.12 87 ALA A O 1
ATOM 682 N N . ALA A 1 88 ? -16.696 -1.050 18.959 1.00 81.69 88 ALA A N 1
ATOM 683 C CA . ALA A 1 88 ? -15.944 -1.539 20.118 1.00 81.69 88 ALA A CA 1
ATOM 684 C C . ALA A 1 88 ? -16.816 -2.313 21.126 1.00 81.69 88 ALA A C 1
ATOM 686 O O . ALA A 1 88 ? -16.282 -3.000 21.995 1.00 81.69 88 ALA A O 1
ATOM 687 N N . SER A 1 89 ? -18.145 -2.204 21.033 1.00 83.88 89 SER A N 1
ATOM 688 C CA . SER A 1 89 ? -19.084 -2.983 21.846 1.00 83.88 89 SER A CA 1
ATOM 689 C C . SER A 1 89 ? -19.394 -4.340 21.192 1.00 83.88 89 SER A C 1
ATOM 691 O O . SER A 1 89 ? -19.370 -4.432 19.966 1.00 83.88 89 SER A O 1
ATOM 693 N N . PRO A 1 90 ? -19.737 -5.395 21.959 1.00 82.38 90 PRO A N 1
ATOM 694 C CA . PRO A 1 90 ? -20.037 -6.717 21.393 1.00 82.38 90 PRO A CA 1
ATOM 695 C C . PRO A 1 90 ? -21.183 -6.698 20.374 1.00 82.38 90 PRO A C 1
ATOM 697 O O . PRO A 1 90 ? -21.088 -7.308 19.311 1.00 82.38 90 PRO A O 1
ATOM 700 N N . SER A 1 91 ? -22.245 -5.943 20.667 1.00 84.81 91 SER A N 1
ATOM 701 C CA . SER A 1 91 ? -23.372 -5.746 19.753 1.00 84.81 91 SER A CA 1
ATOM 702 C C . SER A 1 91 ? -22.980 -4.915 18.531 1.00 84.81 91 SER A C 1
ATOM 704 O O . SER A 1 91 ? -23.338 -5.274 17.413 1.00 84.81 91 SER A O 1
ATOM 706 N N . GLY A 1 92 ? -22.199 -3.846 18.717 1.00 86.31 92 GLY A N 1
ATOM 707 C CA . GLY A 1 92 ? -21.708 -3.011 17.621 1.00 86.31 92 GLY A CA 1
ATOM 708 C C . GLY A 1 92 ? -20.787 -3.774 16.670 1.00 86.31 92 GLY A C 1
ATOM 709 O O . GLY A 1 92 ? -20.932 -3.663 15.456 1.00 86.31 92 GLY A O 1
ATOM 710 N N . ALA A 1 93 ? -19.886 -4.600 17.206 1.00 87.44 93 ALA A N 1
ATOM 711 C CA . ALA A 1 93 ? -18.979 -5.428 16.420 1.00 87.44 93 ALA A CA 1
ATOM 712 C C . ALA A 1 93 ? -19.732 -6.474 15.586 1.00 87.44 93 ALA A C 1
ATOM 714 O O . ALA A 1 93 ? -19.430 -6.641 14.406 1.00 87.44 93 ALA A O 1
ATOM 715 N N . ALA A 1 94 ? -20.741 -7.127 16.172 1.00 87.88 94 ALA A N 1
ATOM 716 C CA . ALA A 1 94 ? -21.584 -8.091 15.469 1.00 87.88 94 ALA A CA 1
ATOM 717 C C . ALA A 1 94 ? -22.396 -7.435 14.342 1.00 87.88 94 ALA A C 1
ATOM 719 O O . ALA A 1 94 ? -22.417 -7.944 13.224 1.00 87.88 94 ALA A O 1
ATOM 720 N N . VAL A 1 95 ? -23.018 -6.279 14.606 1.00 90.38 95 VAL A N 1
ATOM 721 C CA . VAL A 1 95 ? -23.750 -5.516 13.582 1.00 90.38 95 VAL A CA 1
ATOM 722 C C . VAL A 1 95 ? -22.812 -5.105 12.453 1.00 90.38 95 VAL A C 1
ATOM 724 O O . VAL A 1 95 ? -23.150 -5.280 11.286 1.00 90.38 95 VAL A O 1
ATOM 727 N N . TRP A 1 96 ? -21.619 -4.608 12.776 1.00 89.44 96 TRP A N 1
ATOM 728 C CA . TRP A 1 96 ? -20.673 -4.165 11.757 1.00 89.44 96 TRP A CA 1
ATOM 729 C C . TRP A 1 96 ? -20.149 -5.313 10.891 1.00 89.44 96 TRP A C 1
ATOM 731 O O . TRP A 1 96 ? -20.056 -5.158 9.677 1.00 89.44 96 TRP A O 1
ATOM 741 N N . ALA A 1 97 ? -19.879 -6.475 11.490 1.00 90.44 97 ALA A N 1
ATOM 742 C CA . ALA A 1 97 ? -19.506 -7.691 10.771 1.00 90.44 97 ALA A CA 1
ATOM 743 C C . ALA A 1 97 ? -20.637 -8.220 9.868 1.00 90.44 97 ALA A C 1
ATOM 745 O O . ALA A 1 97 ? -20.386 -8.672 8.753 1.00 90.44 97 ALA A O 1
ATOM 746 N N . LEU A 1 98 ? -21.892 -8.140 10.320 1.00 92.81 98 LEU A N 1
ATOM 747 C CA . LEU A 1 98 ? -23.051 -8.521 9.509 1.00 92.81 98 LEU A CA 1
ATOM 748 C C . LEU A 1 98 ? -23.250 -7.568 8.328 1.00 92.81 98 LEU A C 1
ATOM 750 O O . LEU A 1 98 ? -23.452 -8.020 7.204 1.00 92.81 98 LEU A O 1
ATOM 754 N N . VAL A 1 99 ? -23.158 -6.258 8.567 1.00 92.62 99 VAL A N 1
ATOM 755 C CA . VAL A 1 99 ? -23.294 -5.233 7.522 1.00 92.62 99 VAL A CA 1
ATOM 756 C C . VAL A 1 99 ? -22.181 -5.365 6.487 1.00 92.62 99 VAL A C 1
ATOM 758 O O . VAL A 1 99 ? -22.468 -5.369 5.292 1.00 92.62 99 VAL A O 1
ATOM 761 N N . SER A 1 100 ? -20.923 -5.515 6.909 1.00 91.31 100 SER A N 1
ATOM 762 C CA . SER A 1 100 ? -19.796 -5.684 5.984 1.00 91.31 100 SER A CA 1
ATOM 763 C C . SER A 1 100 ? -19.925 -6.964 5.154 1.00 91.31 100 SER A C 1
ATOM 765 O O . SER A 1 100 ? -19.680 -6.931 3.949 1.00 91.31 100 SER A O 1
ATOM 767 N N . CYS A 1 101 ? -20.370 -8.070 5.760 1.00 93.12 101 CYS A N 1
ATOM 768 C CA . CYS A 1 101 ? -20.615 -9.333 5.067 1.00 93.12 101 CYS A CA 1
ATOM 769 C C . CYS A 1 101 ? -21.758 -9.212 4.049 1.00 93.12 101 CYS A C 1
ATOM 771 O O . CYS A 1 101 ? -21.598 -9.622 2.899 1.00 93.12 101 CYS A O 1
ATOM 773 N N . ALA A 1 102 ? -22.871 -8.581 4.432 1.00 92.69 102 ALA A N 1
ATOM 774 C CA . ALA A 1 102 ? -24.007 -8.348 3.545 1.00 92.69 102 ALA A CA 1
ATOM 775 C C . ALA A 1 102 ? -23.636 -7.446 2.358 1.00 92.69 102 ALA A C 1
ATOM 777 O O . ALA A 1 102 ? -23.970 -7.769 1.220 1.00 92.69 102 ALA A O 1
ATOM 778 N N . LEU A 1 103 ? -22.906 -6.351 2.600 1.00 91.88 103 LEU A N 1
ATOM 779 C CA . LEU A 1 103 ? -22.436 -5.450 1.544 1.00 91.88 103 LEU A CA 1
ATOM 780 C C . LEU A 1 103 ? -21.468 -6.152 0.587 1.00 91.88 103 LEU A C 1
ATOM 782 O O . LEU A 1 103 ? -21.613 -6.015 -0.626 1.00 91.88 103 LEU A O 1
ATOM 786 N N . TYR A 1 104 ? -20.513 -6.923 1.116 1.00 91.12 104 TYR A N 1
ATOM 787 C CA . TYR A 1 104 ? -19.562 -7.684 0.305 1.00 91.12 104 TYR A CA 1
ATOM 788 C C . TYR A 1 104 ? -20.279 -8.722 -0.567 1.00 91.12 104 TYR A C 1
ATOM 790 O O . TYR A 1 104 ? -20.058 -8.771 -1.777 1.00 91.12 104 TYR A O 1
ATOM 798 N N . GLY A 1 105 ? -21.178 -9.509 0.032 1.00 90.31 105 GLY A N 1
ATOM 799 C CA . GLY A 1 105 ? -21.956 -10.527 -0.672 1.00 90.31 105 GLY A CA 1
ATOM 800 C C . GLY A 1 105 ? -22.896 -9.938 -1.723 1.00 90.31 105 GLY A C 1
ATOM 801 O O . GLY A 1 105 ? -22.975 -10.461 -2.829 1.00 90.31 105 GLY A O 1
ATOM 802 N N . PHE A 1 106 ? -23.564 -8.822 -1.424 1.00 91.62 106 PHE A N 1
ATOM 803 C CA . PHE A 1 106 ? -24.426 -8.136 -2.387 1.00 91.62 106 PHE A CA 1
ATOM 804 C C . PHE A 1 106 ? -23.627 -7.568 -3.565 1.00 91.62 106 PHE A C 1
ATOM 806 O O . PHE A 1 106 ? -23.991 -7.778 -4.722 1.00 91.62 106 PHE A O 1
ATOM 813 N N . TYR A 1 107 ? -22.519 -6.878 -3.286 1.00 89.81 107 TYR A N 1
ATOM 814 C CA . TYR A 1 107 ? -21.720 -6.236 -4.324 1.00 89.81 107 TYR A CA 1
ATOM 815 C C . TYR A 1 107 ? -21.091 -7.261 -5.275 1.00 89.81 107 TYR A C 1
ATOM 817 O O . TYR A 1 107 ? -21.301 -7.160 -6.479 1.00 89.81 107 TYR A O 1
ATOM 825 N N . TYR A 1 108 ? -20.397 -8.278 -4.755 1.00 89.06 108 TYR A N 1
ATOM 826 C CA . TYR A 1 108 ? -19.732 -9.292 -5.590 1.00 89.06 108 TYR A CA 1
ATOM 827 C C . TYR A 1 108 ? -20.647 -10.427 -6.064 1.00 89.06 108 TYR A C 1
ATOM 829 O O . TYR A 1 108 ? -20.267 -11.206 -6.934 1.00 89.06 108 TYR A O 1
ATOM 837 N N . GLY A 1 109 ? -21.838 -10.558 -5.477 1.00 86.69 109 GLY A N 1
ATOM 838 C CA . GLY A 1 109 ? -22.834 -11.539 -5.901 1.00 86.69 109 GLY A CA 1
ATOM 839 C C . GLY A 1 109 ? -23.767 -11.022 -6.993 1.00 86.69 109 GLY A C 1
ATOM 840 O O . GLY A 1 109 ? -24.247 -11.819 -7.795 1.00 86.69 109 GLY A O 1
ATOM 841 N N . TRP A 1 110 ? -24.040 -9.712 -7.027 1.00 86.75 110 TRP A N 1
ATOM 842 C CA . TRP A 1 110 ? -25.080 -9.143 -7.893 1.00 86.75 110 TRP A CA 1
ATOM 843 C C . TRP A 1 110 ? -24.617 -7.980 -8.771 1.00 86.75 110 TRP A C 1
ATOM 845 O O . TRP A 1 110 ? -25.100 -7.831 -9.891 1.00 86.75 110 TRP A O 1
ATOM 855 N N . VAL A 1 111 ? -23.726 -7.122 -8.270 1.00 86.50 111 VAL A N 1
ATOM 856 C CA . VAL A 1 111 ? -23.371 -5.862 -8.946 1.00 86.50 111 VAL A CA 1
ATOM 857 C C . VAL A 1 111 ? -22.123 -6.019 -9.805 1.00 86.50 111 VAL A C 1
ATOM 859 O O . VAL A 1 111 ? -22.092 -5.556 -10.943 1.00 86.50 111 VAL A O 1
ATOM 862 N N . ALA A 1 112 ? -21.093 -6.651 -9.257 1.00 84.00 112 ALA A N 1
ATOM 863 C CA . ALA A 1 112 ? -19.780 -6.771 -9.864 1.00 84.00 112 ALA A CA 1
ATOM 864 C C . ALA A 1 112 ? -19.311 -8.225 -9.848 1.00 84.00 112 ALA A C 1
ATOM 866 O O . ALA A 1 112 ? -19.590 -8.976 -8.917 1.00 84.00 112 ALA A O 1
ATOM 867 N N . SER A 1 113 ? -18.552 -8.614 -10.868 1.00 83.31 113 SER A N 1
ATOM 868 C CA . SER A 1 113 ? -17.840 -9.888 -10.881 1.00 83.31 113 SER A CA 1
ATOM 869 C C . SER A 1 113 ? -16.670 -9.878 -9.895 1.00 83.31 113 SER A C 1
ATOM 871 O O . SER A 1 113 ? -16.064 -8.836 -9.637 1.00 83.31 113 SER A O 1
ATOM 873 N N . LEU A 1 114 ? -16.316 -11.056 -9.382 1.00 84.06 114 LEU A N 1
ATOM 874 C CA . LEU A 1 114 ? -15.103 -11.255 -8.593 1.00 84.06 114 LEU A CA 1
ATOM 875 C C . LEU A 1 114 ? -13.868 -11.080 -9.488 1.00 84.06 114 LEU A C 1
ATOM 877 O O . LEU A 1 114 ? -13.455 -12.019 -10.164 1.00 84.06 114 LEU A O 1
ATOM 881 N N . ASP A 1 115 ? -13.297 -9.876 -9.488 1.00 84.69 115 ASP A N 1
ATOM 882 C CA . ASP A 1 115 ? -12.008 -9.577 -10.111 1.00 84.69 115 ASP A CA 1
ATOM 883 C C . ASP A 1 115 ? -10.921 -9.428 -9.028 1.00 84.69 115 ASP A C 1
ATOM 885 O O . ASP A 1 115 ? -10.893 -8.412 -8.323 1.00 84.69 115 ASP A O 1
ATOM 889 N N . PRO A 1 116 ? -10.016 -10.415 -8.880 1.00 80.88 116 PRO A N 1
ATOM 890 C CA . PRO A 1 116 ? -8.931 -10.367 -7.902 1.00 80.88 116 PRO A CA 1
ATOM 891 C C . PRO A 1 116 ? -7.910 -9.252 -8.148 1.00 80.88 116 PRO A C 1
ATOM 893 O O . PRO A 1 116 ? -7.136 -8.938 -7.245 1.00 80.88 116 PRO A O 1
ATOM 896 N N . PHE A 1 117 ? -7.871 -8.670 -9.348 1.00 80.00 117 PHE A N 1
ATOM 897 C CA . PHE A 1 117 ? -6.913 -7.625 -9.708 1.00 80.00 117 PHE A CA 1
ATOM 898 C C . PHE A 1 117 ? -7.465 -6.217 -9.474 1.00 80.00 117 PHE A C 1
ATOM 900 O O . PHE A 1 117 ? -6.705 -5.247 -9.470 1.00 80.00 117 PHE A O 1
ATOM 907 N N . ALA A 1 118 ? -8.770 -6.085 -9.227 1.00 81.69 118 ALA A N 1
ATOM 908 C CA . ALA A 1 118 ? -9.383 -4.796 -8.970 1.00 81.69 118 ALA A CA 1
ATOM 909 C C . ALA A 1 118 ? -8.941 -4.238 -7.599 1.00 81.69 118 ALA A C 1
ATOM 911 O O . ALA A 1 118 ? -9.095 -4.905 -6.572 1.00 81.69 118 ALA A O 1
ATOM 912 N N . PRO A 1 119 ? -8.486 -2.973 -7.507 1.00 78.19 119 PRO A N 1
ATOM 913 C CA . PRO A 1 119 ? -8.094 -2.371 -6.228 1.00 78.19 119 PRO A CA 1
ATOM 914 C C . PRO A 1 119 ? -9.250 -2.332 -5.210 1.00 78.19 119 PRO A C 1
ATOM 916 O O . PRO A 1 119 ? -9.034 -2.476 -4.005 1.00 78.19 119 PRO A O 1
ATOM 919 N N . GLY A 1 120 ? -10.496 -2.210 -5.687 1.00 83.06 120 GLY A N 1
ATOM 920 C CA . GLY A 1 120 ? -11.694 -2.273 -4.844 1.00 83.06 120 GLY A CA 1
ATOM 921 C C . GLY A 1 120 ? -11.884 -3.624 -4.142 1.00 83.06 120 GLY A C 1
ATOM 922 O O . GLY A 1 120 ? -12.372 -3.655 -3.009 1.00 83.06 120 GLY A O 1
ATOM 923 N N . PHE A 1 121 ? -11.433 -4.724 -4.756 1.00 86.44 121 PHE A N 1
ATOM 924 C CA . PHE A 1 121 ? -11.497 -6.066 -4.177 1.00 86.44 121 PHE A CA 1
ATOM 925 C C . PHE A 1 121 ? -10.643 -6.190 -2.920 1.00 86.44 121 PHE A C 1
ATOM 927 O O . PHE A 1 121 ? -11.139 -6.638 -1.881 1.00 86.44 121 PHE A O 1
ATOM 934 N N . PHE A 1 122 ? -9.395 -5.720 -2.964 1.00 86.38 122 PHE A N 1
ATOM 935 C CA . PHE A 1 122 ? -8.509 -5.729 -1.799 1.00 86.38 122 PHE A CA 1
ATOM 936 C C . PHE A 1 122 ? -9.068 -4.891 -0.650 1.00 86.38 122 PHE A C 1
ATOM 938 O O . PHE A 1 122 ? -9.055 -5.331 0.500 1.00 86.38 122 PHE A O 1
ATOM 945 N N . PHE A 1 123 ? -9.610 -3.710 -0.957 1.00 85.12 123 PHE A N 1
ATOM 946 C CA . PHE A 1 123 ? -10.175 -2.825 0.056 1.00 85.12 123 PHE A CA 1
ATOM 947 C C . PHE A 1 123 ? -11.426 -3.418 0.720 1.00 85.12 123 PHE A C 1
ATOM 949 O O . PHE A 1 123 ? -11.515 -3.467 1.949 1.00 85.12 123 PHE A O 1
ATOM 956 N N . ALA A 1 124 ? -12.362 -3.941 -0.077 1.00 88.19 124 ALA A N 1
ATOM 957 C CA . ALA A 1 124 ? -13.571 -4.585 0.431 1.00 88.19 124 ALA A CA 1
ATOM 958 C C . ALA A 1 124 ? -13.243 -5.831 1.271 1.00 88.19 124 ALA A C 1
ATOM 960 O O . ALA A 1 124 ? -13.803 -6.020 2.352 1.00 88.19 124 ALA A O 1
ATOM 961 N N . THR A 1 125 ? -12.289 -6.643 0.810 1.00 89.38 125 THR A N 1
ATOM 962 C CA . THR A 1 125 ? -11.839 -7.849 1.518 1.00 89.38 125 THR A CA 1
ATOM 963 C C . THR A 1 125 ? -11.159 -7.496 2.839 1.00 89.38 125 THR A C 1
ATOM 965 O O . THR A 1 125 ? -11.419 -8.143 3.851 1.00 89.38 125 THR A O 1
ATOM 968 N N . PHE A 1 126 ? -10.348 -6.437 2.880 1.00 89.69 126 PHE A N 1
ATOM 969 C CA . PHE A 1 126 ? -9.728 -5.971 4.120 1.00 89.69 126 PHE A CA 1
ATOM 970 C C . PHE A 1 126 ? -10.740 -5.434 5.130 1.00 89.69 126 PHE A C 1
ATOM 972 O O . PHE A 1 126 ? -10.617 -5.736 6.319 1.00 89.69 126 PHE A O 1
ATOM 979 N N . ILE A 1 127 ? -11.748 -4.670 4.690 1.00 89.25 127 ILE A N 1
ATOM 980 C CA . ILE A 1 127 ? -12.830 -4.215 5.576 1.00 89.25 127 ILE A CA 1
ATOM 981 C C . ILE A 1 127 ? -13.575 -5.418 6.152 1.00 89.25 127 ILE A C 1
ATOM 983 O O . ILE A 1 127 ? -13.780 -5.478 7.367 1.00 89.25 127 ILE A O 1
ATOM 987 N N . LEU A 1 128 ? -13.938 -6.389 5.309 1.00 91.38 128 LEU A N 1
ATOM 988 C CA . LEU A 1 128 ? -14.612 -7.608 5.746 1.00 91.38 128 LEU A CA 1
ATOM 989 C C . LEU A 1 128 ? -13.754 -8.367 6.766 1.00 91.38 128 LEU A C 1
ATOM 991 O O . LEU A 1 128 ? -14.193 -8.580 7.896 1.00 91.38 128 LEU A O 1
ATOM 995 N N . ALA A 1 129 ? -12.506 -8.683 6.420 1.00 90.62 129 ALA A N 1
ATOM 996 C CA . ALA A 1 129 ? -11.576 -9.388 7.298 1.00 90.62 129 ALA A CA 1
ATOM 997 C C . ALA A 1 129 ? -11.365 -8.651 8.629 1.00 90.62 129 ALA A C 1
ATOM 999 O O . ALA A 1 129 ? -11.438 -9.262 9.693 1.00 90.62 129 ALA A O 1
ATOM 1000 N N . SER A 1 130 ? -11.179 -7.329 8.594 1.00 89.06 130 SER A N 1
ATOM 1001 C CA . SER A 1 130 ? -10.972 -6.520 9.800 1.00 89.06 130 SER A CA 1
ATOM 1002 C C . SER A 1 130 ? -12.228 -6.435 10.665 1.00 89.06 130 SER A C 1
ATOM 1004 O O . SER A 1 130 ? -12.124 -6.439 11.888 1.00 89.06 130 SER A O 1
ATOM 1006 N N . SER A 1 131 ? -13.421 -6.394 10.068 1.00 88.75 131 SER A N 1
ATOM 1007 C CA . SER A 1 131 ? -14.684 -6.397 10.817 1.00 88.75 131 SER A CA 1
ATOM 1008 C C . SER A 1 131 ? -14.933 -7.729 11.533 1.00 88.75 131 SER A C 1
ATOM 1010 O O . SER A 1 131 ? -15.281 -7.728 12.714 1.00 88.75 131 SER A O 1
ATOM 1012 N N . LEU A 1 132 ? -14.658 -8.856 10.867 1.00 90.38 132 LEU A N 1
ATOM 1013 C CA . LEU A 1 132 ? -14.748 -10.196 11.451 1.00 90.38 132 LEU A CA 1
ATOM 1014 C C . LEU A 1 132 ? -13.703 -10.385 12.554 1.00 90.38 132 LEU A C 1
ATOM 1016 O O . LEU A 1 132 ? -14.018 -10.854 13.646 1.00 90.38 132 LEU A O 1
ATOM 1020 N N . LEU A 1 133 ? -12.467 -9.950 12.305 1.00 89.00 133 LEU A N 1
ATOM 1021 C CA . LEU A 1 133 ? -11.397 -10.004 13.294 1.00 89.00 133 LEU A CA 1
ATOM 1022 C C . LEU A 1 133 ? -11.720 -9.124 14.507 1.00 89.00 133 LEU A C 1
ATOM 1024 O O . LEU A 1 133 ? -11.523 -9.560 15.639 1.00 89.00 133 LEU A O 1
ATOM 1028 N N . ASN A 1 134 ? -12.274 -7.925 14.304 1.00 89.88 134 ASN A N 1
ATOM 1029 C CA . ASN A 1 134 ? -12.718 -7.070 15.404 1.00 89.88 134 ASN A CA 1
ATOM 1030 C C . ASN A 1 134 ? -13.842 -7.730 16.217 1.00 89.88 134 ASN A C 1
ATOM 1032 O O . ASN A 1 134 ? -13.792 -7.683 17.440 1.00 89.88 134 ASN A O 1
ATOM 1036 N N . MET A 1 135 ? -14.808 -8.395 15.574 1.00 87.50 135 MET A N 1
ATOM 1037 C CA . MET A 1 135 ? -15.863 -9.149 16.267 1.00 87.50 135 MET A CA 1
ATOM 1038 C C . MET A 1 135 ? -15.285 -10.247 17.166 1.00 87.50 135 MET A C 1
ATOM 1040 O O . MET A 1 135 ? -15.654 -10.343 18.339 1.00 87.50 135 MET A O 1
ATOM 1044 N N . ILE A 1 136 ? -14.332 -11.024 16.648 1.00 87.81 136 ILE A N 1
ATOM 1045 C CA . ILE A 1 136 ? -13.632 -12.053 17.425 1.00 87.81 136 ILE A CA 1
ATOM 1046 C C . ILE A 1 136 ? -12.862 -11.402 18.582 1.00 87.81 136 ILE A C 1
ATOM 1048 O O . ILE A 1 136 ? -12.998 -11.829 19.724 1.00 87.81 136 ILE A O 1
ATOM 1052 N N . LEU A 1 137 ? -12.101 -10.332 18.342 1.00 86.44 137 LEU A N 1
ATOM 1053 C CA . LEU A 1 137 ? -11.328 -9.667 19.396 1.00 86.44 137 LEU A CA 1
ATOM 1054 C C . LEU A 1 137 ? -12.205 -9.082 20.506 1.00 86.44 137 LEU A C 1
ATOM 1056 O O . LEU A 1 137 ? -11.850 -9.214 21.679 1.00 86.44 137 LEU A O 1
ATOM 1060 N N . VAL A 1 138 ? -13.348 -8.491 20.156 1.00 86.81 138 VAL A N 1
ATOM 1061 C CA . VAL A 1 138 ? -14.292 -7.917 21.126 1.00 86.81 138 VAL A CA 1
ATOM 1062 C C . VAL A 1 138 ? -14.891 -9.002 22.013 1.00 86.81 138 VAL A C 1
ATOM 1064 O O . VAL A 1 138 ? -15.062 -8.767 23.209 1.00 86.81 138 VAL A O 1
ATOM 1067 N N . SER A 1 139 ? -15.094 -10.218 21.496 1.00 82.81 139 SER A N 1
ATOM 1068 C CA . SER A 1 139 ? -15.508 -11.360 22.326 1.00 82.81 139 SER A CA 1
ATOM 1069 C C . SER A 1 139 ? -14.471 -11.755 23.392 1.00 82.81 139 SER A C 1
ATOM 1071 O O . SER A 1 139 ? -14.842 -12.257 24.449 1.00 82.81 139 SER A O 1
ATOM 1073 N N . PHE A 1 140 ? -13.189 -11.439 23.170 1.00 84.56 140 PHE A N 1
ATOM 1074 C CA . PHE A 1 140 ? -12.099 -11.610 24.141 1.00 84.56 140 PHE A CA 1
ATOM 1075 C C . PHE A 1 140 ? -11.784 -10.331 24.942 1.00 84.56 140 PHE A C 1
ATOM 1077 O O . PHE A 1 140 ? -10.739 -10.249 25.591 1.00 84.56 140 PHE A O 1
ATOM 1084 N N . GLY A 1 141 ? -12.646 -9.308 24.884 1.00 78.25 141 GLY A N 1
ATOM 1085 C CA . GLY A 1 141 ? -12.456 -8.034 25.589 1.00 78.25 141 GLY A CA 1
ATOM 1086 C C . GLY A 1 141 ? -11.391 -7.113 24.979 1.00 78.25 141 GLY A C 1
ATOM 1087 O O . GLY A 1 141 ? -10.899 -6.209 25.654 1.00 78.25 141 GLY A O 1
ATOM 1088 N N . ARG A 1 142 ? -11.002 -7.331 23.717 1.00 82.94 142 ARG A N 1
ATOM 1089 C CA . ARG A 1 142 ? -10.026 -6.517 22.967 1.00 82.94 142 ARG A CA 1
ATOM 1090 C C . ARG A 1 142 ? -10.693 -5.822 21.776 1.00 82.94 142 ARG A C 1
ATOM 1092 O O . ARG A 1 142 ? -11.800 -6.161 21.400 1.00 82.94 142 ARG A O 1
ATOM 1099 N N . SER A 1 143 ? -10.030 -4.856 21.143 1.00 84.00 143 SER A N 1
ATOM 1100 C CA . SER A 1 143 ? -10.548 -4.221 19.919 1.00 84.00 143 SER A CA 1
ATOM 1101 C C . SER A 1 143 ? -9.430 -3.812 18.961 1.00 84.00 143 SER A C 1
ATOM 1103 O O . SER A 1 143 ? -8.274 -3.633 19.367 1.00 84.00 143 SER A O 1
ATOM 1105 N N . LEU A 1 144 ? -9.783 -3.634 17.684 1.00 82.75 144 LEU A N 1
ATOM 1106 C CA . LEU A 1 144 ? -8.891 -3.093 16.650 1.00 82.75 144 LEU A CA 1
ATOM 1107 C C . LEU A 1 144 ? -8.740 -1.567 16.692 1.00 82.75 144 LEU A C 1
ATOM 1109 O O . LEU A 1 144 ? -8.065 -1.001 15.837 1.00 82.75 144 LEU A O 1
ATOM 1113 N N . VAL A 1 145 ? -9.331 -0.895 17.681 1.00 85.62 145 VAL A N 1
ATOM 1114 C CA . VAL A 1 145 ? -9.204 0.559 17.833 1.00 85.62 145 VAL A CA 1
ATOM 1115 C C . VAL A 1 145 ? -7.739 0.923 18.058 1.00 85.62 145 VAL A C 1
ATOM 1117 O O . VAL A 1 145 ? -7.113 0.447 19.006 1.00 85.62 145 VAL A O 1
ATOM 1120 N N . LEU A 1 146 ? -7.208 1.785 17.197 1.00 84.44 146 LEU A N 1
ATOM 1121 C CA . LEU A 1 146 ? -5.825 2.237 17.247 1.00 84.44 146 LEU A CA 1
ATOM 1122 C C . LEU A 1 146 ? -5.675 3.401 18.228 1.00 84.44 146 LEU A C 1
ATOM 1124 O O . LEU A 1 146 ? -6.441 4.372 18.219 1.00 84.44 146 LEU A O 1
ATOM 1128 N N . ASN A 1 147 ? -4.648 3.311 19.066 1.00 84.06 147 ASN A N 1
ATOM 1129 C CA . ASN A 1 147 ? -4.230 4.366 19.979 1.00 84.06 147 ASN A CA 1
ATOM 1130 C C . ASN A 1 147 ? -3.340 5.400 19.262 1.00 84.06 147 ASN A C 1
ATOM 1132 O O . ASN A 1 147 ? -2.873 5.173 18.149 1.00 84.06 147 ASN A O 1
ATOM 1136 N N . ARG A 1 148 ? -3.043 6.536 19.906 1.00 83.12 148 ARG A N 1
ATOM 1137 C CA . ARG A 1 148 ? -2.230 7.613 19.309 1.00 83.12 148 ARG A CA 1
ATOM 1138 C C . ARG A 1 148 ? -0.859 7.120 18.832 1.00 83.12 148 ARG A C 1
ATOM 1140 O O . ARG A 1 148 ? -0.483 7.437 17.713 1.00 83.12 148 ARG A O 1
ATOM 1147 N N . ALA A 1 149 ? -0.143 6.337 19.642 1.00 85.75 149 ALA A N 1
ATOM 1148 C CA . ALA A 1 149 ? 1.158 5.786 19.249 1.00 85.75 149 ALA A CA 1
ATOM 1149 C C . ALA A 1 149 ? 1.061 4.858 18.026 1.00 85.75 149 ALA A C 1
ATOM 1151 O O . ALA A 1 149 ? 1.928 4.876 17.160 1.00 85.75 149 ALA A O 1
ATOM 1152 N N . GLU A 1 150 ? -0.020 4.087 17.923 1.00 88.19 150 GLU A N 1
ATOM 1153 C CA . GLU A 1 150 ? -0.259 3.169 16.809 1.00 88.19 150 GLU A CA 1
ATOM 1154 C C . GLU A 1 150 ? -0.644 3.913 15.531 1.00 88.19 150 GLU A C 1
ATOM 1156 O O . GLU A 1 150 ? -0.171 3.563 14.457 1.00 88.19 150 GLU A O 1
ATOM 1161 N N . LEU A 1 151 ? -1.441 4.979 15.645 1.00 87.88 151 LEU A N 1
ATOM 1162 C CA . LEU A 1 151 ? -1.722 5.881 14.531 1.00 87.88 151 LEU A CA 1
ATOM 1163 C C . LEU A 1 151 ? -0.437 6.542 14.024 1.00 87.88 151 LEU A C 1
ATOM 1165 O O . LEU A 1 151 ? -0.212 6.572 12.821 1.00 87.88 151 LEU A O 1
ATOM 1169 N N . ILE A 1 152 ? 0.430 7.018 14.924 1.00 87.44 152 ILE A N 1
ATOM 1170 C CA . ILE A 1 152 ? 1.735 7.578 14.543 1.00 87.44 152 ILE A CA 1
ATOM 1171 C C . ILE A 1 152 ? 2.594 6.515 13.851 1.00 87.44 152 ILE A C 1
ATOM 1173 O O . ILE A 1 152 ? 3.204 6.814 12.829 1.00 87.44 152 ILE A O 1
ATOM 1177 N N . LEU A 1 153 ? 2.621 5.277 14.355 1.00 90.06 153 LEU A N 1
ATOM 1178 C CA . LEU A 1 153 ? 3.361 4.190 13.712 1.00 90.06 153 LEU A CA 1
ATOM 1179 C C . LEU A 1 153 ? 2.865 3.952 12.285 1.00 90.06 153 LEU A C 1
ATOM 1181 O O . LEU A 1 153 ? 3.667 3.947 11.356 1.00 90.06 153 LEU A O 1
ATOM 1185 N N . VAL A 1 154 ? 1.553 3.791 12.104 1.00 90.69 154 VAL A N 1
ATOM 1186 C CA . VAL A 1 154 ? 0.969 3.578 10.776 1.00 90.69 154 VAL A CA 1
ATOM 1187 C C . VAL A 1 154 ? 1.255 4.771 9.863 1.00 90.69 154 VAL A C 1
ATOM 1189 O O . VAL A 1 154 ? 1.607 4.580 8.704 1.00 90.69 154 VAL A O 1
ATOM 1192 N N . TYR A 1 155 ? 1.175 5.998 10.379 1.00 88.75 155 TYR A N 1
ATOM 1193 C CA . TYR A 1 155 ? 1.542 7.197 9.629 1.00 88.75 155 TYR A CA 1
ATOM 1194 C C . TYR A 1 155 ? 2.994 7.147 9.140 1.00 88.75 155 TYR A C 1
ATOM 1196 O O . TYR A 1 155 ? 3.250 7.361 7.959 1.00 88.75 155 TYR A O 1
ATOM 1204 N N . VAL A 1 156 ? 3.939 6.801 10.017 1.00 89.50 156 VAL A N 1
ATOM 1205 C CA . VAL A 1 156 ? 5.358 6.655 9.659 1.00 89.50 156 VAL A CA 1
ATOM 1206 C C . VAL A 1 156 ? 5.555 5.549 8.619 1.00 89.50 156 VAL A C 1
ATOM 1208 O O . VAL A 1 156 ? 6.288 5.757 7.655 1.00 89.50 156 VAL A O 1
ATOM 1211 N N . MET A 1 157 ? 4.873 4.406 8.759 1.00 91.88 157 MET A N 1
ATOM 1212 C CA . MET A 1 157 ? 4.911 3.328 7.762 1.00 91.88 157 MET A CA 1
ATOM 1213 C C . MET A 1 157 ? 4.460 3.826 6.384 1.00 91.88 157 MET A C 1
ATOM 1215 O O . MET A 1 157 ? 5.134 3.558 5.391 1.00 91.88 157 MET A O 1
ATOM 1219 N N . LEU A 1 158 ? 3.365 4.591 6.324 1.00 89.62 158 LEU A N 1
ATOM 1220 C CA . LEU A 1 158 ? 2.856 5.157 5.074 1.00 89.62 158 LEU A CA 1
ATOM 1221 C C . LEU A 1 158 ? 3.794 6.202 4.473 1.00 89.62 158 LEU A C 1
ATOM 1223 O O . LEU A 1 158 ? 3.997 6.191 3.262 1.00 89.62 158 LEU A O 1
ATOM 1227 N N . LEU A 1 159 ? 4.394 7.071 5.292 1.00 87.06 159 LEU A N 1
ATOM 1228 C CA . LEU A 1 159 ? 5.371 8.053 4.816 1.00 87.06 159 LEU A CA 1
ATOM 1229 C C . LEU A 1 159 ? 6.589 7.378 4.176 1.00 87.06 159 LEU A C 1
ATOM 1231 O O . LEU A 1 159 ? 6.998 7.768 3.084 1.00 87.06 159 LEU A O 1
ATOM 1235 N N . ILE A 1 160 ? 7.138 6.352 4.833 1.00 88.31 160 ILE A N 1
ATOM 1236 C CA . ILE A 1 160 ? 8.293 5.599 4.325 1.00 88.31 160 ILE A CA 1
ATOM 1237 C C . ILE A 1 160 ? 7.938 4.920 3.000 1.00 88.31 160 ILE A C 1
ATOM 1239 O O . ILE A 1 160 ? 8.662 5.054 2.017 1.00 88.31 160 ILE A O 1
ATOM 1243 N N . VAL A 1 161 ? 6.807 4.216 2.953 1.00 88.56 161 VAL A N 1
ATOM 1244 C CA . VAL A 1 161 ? 6.394 3.459 1.763 1.00 88.56 161 VAL A CA 1
ATOM 1245 C C . VAL A 1 161 ? 6.078 4.377 0.589 1.00 88.56 161 VAL A C 1
ATOM 1247 O O . VAL A 1 161 ? 6.496 4.097 -0.532 1.00 88.56 161 VAL A O 1
ATOM 1250 N N . SER A 1 162 ? 5.415 5.504 0.844 1.00 84.88 162 SER A N 1
ATOM 1251 C CA . SER A 1 162 ? 5.107 6.485 -0.194 1.00 84.88 162 SER A CA 1
ATOM 1252 C C . SER A 1 162 ? 6.361 7.013 -0.893 1.00 84.88 162 SER A C 1
ATOM 1254 O O . SER A 1 162 ? 6.343 7.170 -2.109 1.00 84.88 162 SER A O 1
ATOM 1256 N N . ALA A 1 163 ? 7.433 7.290 -0.145 1.00 81.06 163 ALA A N 1
ATOM 1257 C CA . ALA A 1 163 ? 8.683 7.785 -0.718 1.00 81.06 163 ALA A CA 1
ATOM 1258 C C . ALA A 1 163 ? 9.455 6.683 -1.468 1.00 81.06 163 ALA A C 1
ATOM 1260 O O . ALA A 1 163 ? 10.050 6.933 -2.518 1.00 81.06 163 ALA A O 1
ATOM 1261 N N . LEU A 1 164 ? 9.434 5.450 -0.949 1.00 84.44 164 LEU A N 1
ATOM 1262 C CA . LEU A 1 164 ? 10.194 4.336 -1.516 1.00 84.44 164 LEU A CA 1
ATOM 1263 C C . LEU A 1 164 ? 9.608 3.801 -2.826 1.00 84.44 164 LEU A C 1
ATOM 1265 O O . LEU A 1 164 ? 10.366 3.521 -3.749 1.00 84.44 164 LEU A O 1
ATOM 1269 N N . CYS A 1 165 ? 8.289 3.632 -2.925 1.00 82.31 165 CYS A N 1
ATOM 1270 C CA . CYS A 1 165 ? 7.692 2.918 -4.060 1.00 82.31 165 CYS A CA 1
ATOM 1271 C C . CYS A 1 165 ? 7.706 3.728 -5.360 1.00 82.31 165 CYS A C 1
ATOM 1273 O O . CYS A 1 165 ? 7.867 3.155 -6.439 1.00 82.31 165 CYS A O 1
ATOM 1275 N N . THR A 1 166 ? 7.566 5.048 -5.266 1.00 77.00 166 THR A N 1
ATOM 1276 C CA . THR A 1 166 ? 7.483 5.926 -6.435 1.00 77.00 166 THR A CA 1
ATOM 1277 C C . THR A 1 166 ? 8.872 6.369 -6.877 1.00 77.00 166 THR A C 1
ATOM 1279 O O . THR A 1 166 ? 9.429 5.806 -7.817 1.00 77.00 166 THR A O 1
ATOM 1282 N N . MET A 1 167 ? 9.468 7.317 -6.150 1.00 80.69 167 MET A N 1
ATOM 1283 C CA . MET A 1 167 ? 10.747 7.904 -6.529 1.00 80.69 167 MET A CA 1
ATOM 1284 C C . MET A 1 167 ? 11.895 6.912 -6.423 1.00 80.69 167 MET A C 1
ATOM 1286 O O . MET A 1 167 ? 12.681 6.785 -7.354 1.00 80.69 167 MET A O 1
ATOM 1290 N N . GLY A 1 168 ? 12.001 6.208 -5.293 1.00 78.69 168 G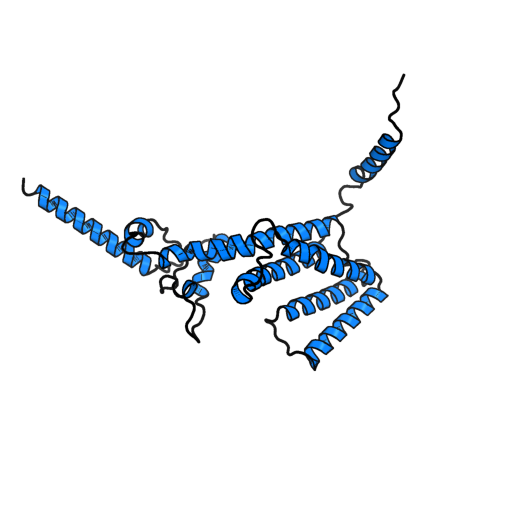LY A N 1
ATOM 1291 C CA . GLY A 1 168 ? 13.118 5.295 -5.058 1.00 78.69 168 GLY A CA 1
ATOM 1292 C C . GLY A 1 168 ? 13.112 4.122 -6.037 1.00 78.69 168 GLY A C 1
ATOM 1293 O O . GLY A 1 168 ? 14.067 3.913 -6.779 1.00 78.69 168 GLY A O 1
ATOM 1294 N N . LEU A 1 169 ? 12.026 3.352 -6.055 1.00 80.81 169 LEU A N 1
ATOM 1295 C CA . LEU A 1 169 ? 11.944 2.135 -6.855 1.00 80.81 169 LEU A CA 1
ATOM 1296 C C . LEU A 1 169 ? 11.603 2.434 -8.321 1.00 80.81 169 LEU A C 1
ATOM 1298 O O . LEU A 1 169 ? 12.410 2.163 -9.209 1.00 80.81 169 LEU A O 1
ATOM 1302 N N . SER A 1 170 ? 10.410 2.977 -8.571 1.00 81.44 170 SER A N 1
ATOM 1303 C CA . SER A 1 170 ? 9.831 3.041 -9.918 1.00 81.44 170 SER A CA 1
ATOM 1304 C C . SER A 1 170 ? 10.521 4.062 -10.826 1.00 81.44 170 SER A C 1
ATOM 1306 O O . SER A 1 170 ? 10.683 3.799 -12.014 1.00 81.44 170 SER A O 1
ATOM 1308 N N . GLU A 1 171 ? 10.937 5.210 -10.288 1.00 82.00 171 GLU A N 1
ATOM 1309 C CA . GLU A 1 171 ? 11.520 6.306 -11.079 1.00 82.00 171 GLU A CA 1
ATOM 1310 C C . GLU A 1 171 ? 13.054 6.314 -11.091 1.00 82.00 171 GLU A C 1
ATOM 1312 O O . GLU A 1 171 ? 13.644 6.786 -12.060 1.00 82.00 171 GLU A O 1
ATOM 1317 N N . GLN A 1 172 ? 13.718 5.800 -10.050 1.00 86.12 172 GLN A N 1
ATOM 1318 C CA . GLN A 1 172 ? 15.184 5.797 -9.974 1.00 86.12 172 GLN A CA 1
ATOM 1319 C C . GLN A 1 172 ? 15.781 4.420 -10.248 1.00 86.12 172 GLN A C 1
ATOM 1321 O O . GLN A 1 172 ? 16.527 4.273 -11.214 1.00 86.12 172 GLN A O 1
ATOM 1326 N N . ILE A 1 173 ? 15.473 3.411 -9.425 1.00 85.69 173 ILE A N 1
ATOM 1327 C CA . ILE A 1 173 ? 16.134 2.100 -9.516 1.00 85.69 173 ILE A CA 1
ATOM 1328 C C . ILE A 1 173 ? 15.862 1.433 -10.866 1.00 85.69 173 ILE A C 1
ATOM 1330 O O . ILE A 1 173 ? 16.817 1.023 -11.523 1.00 85.69 173 ILE A O 1
ATOM 1334 N N . LEU A 1 174 ? 14.597 1.346 -11.299 1.00 86.06 174 LEU A N 1
ATOM 1335 C CA . LEU A 1 174 ? 14.237 0.652 -12.545 1.00 86.06 174 LEU A CA 1
ATOM 1336 C C . LEU A 1 174 ? 14.928 1.260 -13.784 1.00 86.06 174 LEU A C 1
ATOM 1338 O O . LEU A 1 174 ? 15.553 0.506 -14.536 1.00 86.06 174 LEU A O 1
ATOM 1342 N N . PRO A 1 175 ? 14.902 2.592 -14.000 1.00 86.62 175 PRO A N 1
ATOM 1343 C CA . PRO A 1 175 ? 15.671 3.205 -15.078 1.00 86.62 175 PRO A CA 1
ATOM 1344 C C . PRO A 1 175 ? 17.181 3.077 -14.885 1.00 86.62 175 PRO A C 1
ATOM 1346 O O . PRO A 1 175 ? 17.890 2.861 -15.855 1.00 86.62 175 PRO A O 1
ATOM 1349 N N . MET A 1 176 ? 17.711 3.169 -13.664 1.00 85.50 176 MET A N 1
ATOM 1350 C CA . MET A 1 176 ? 19.161 3.111 -13.438 1.00 85.50 176 MET A CA 1
ATOM 1351 C C . MET A 1 176 ? 19.772 1.762 -13.846 1.00 85.50 176 MET A C 1
ATOM 1353 O O . MET A 1 176 ? 20.852 1.735 -14.435 1.00 85.50 176 MET A O 1
ATOM 1357 N N . ILE A 1 177 ? 19.079 0.652 -13.576 1.00 84.88 177 ILE A N 1
ATOM 1358 C CA . ILE A 1 177 ? 19.563 -0.705 -13.888 1.00 84.88 177 ILE A CA 1
ATOM 1359 C C . ILE A 1 177 ? 19.345 -1.126 -15.351 1.00 84.88 177 ILE A C 1
ATOM 1361 O O . ILE A 1 177 ? 19.889 -2.151 -15.759 1.00 84.88 177 ILE A O 1
ATOM 1365 N N . THR A 1 178 ? 18.579 -0.354 -16.131 1.00 86.31 178 THR A N 1
ATOM 1366 C CA . THR A 1 178 ? 18.276 -0.611 -17.557 1.00 86.31 178 THR A CA 1
ATOM 1367 C C . THR A 1 178 ? 18.909 0.413 -18.507 1.00 86.31 178 THR A C 1
ATOM 1369 O O . THR A 1 178 ? 19.324 0.065 -19.614 1.00 86.31 178 THR A O 1
ATOM 1372 N N . ALA A 1 179 ? 19.054 1.671 -18.074 1.00 85.88 179 ALA A N 1
ATOM 1373 C CA . ALA A 1 179 ? 19.520 2.803 -18.880 1.00 85.88 179 ALA A CA 1
ATOM 1374 C C . ALA A 1 179 ? 20.880 2.564 -19.531 1.00 85.88 179 ALA A C 1
ATOM 1376 O O . ALA A 1 179 ? 21.129 3.029 -20.639 1.00 85.88 179 ALA A O 1
ATOM 1377 N N . ILE A 1 180 ? 21.765 1.845 -18.847 1.00 84.31 180 ILE A N 1
ATOM 1378 C CA . ILE A 1 180 ? 23.118 1.605 -19.332 1.00 84.31 180 ILE A CA 1
ATOM 1379 C C . ILE A 1 180 ? 23.153 0.792 -20.630 1.00 84.31 180 ILE A C 1
ATOM 1381 O O . ILE A 1 180 ? 24.033 1.017 -21.457 1.00 84.31 180 ILE A O 1
ATOM 1385 N N . PHE A 1 181 ? 22.193 -0.116 -20.824 1.00 82.56 181 PHE A N 1
ATOM 1386 C CA . PHE A 1 181 ? 22.066 -0.891 -22.055 1.00 82.56 181 PHE A CA 1
ATOM 1387 C C . PHE A 1 181 ? 21.293 -0.110 -23.115 1.00 82.56 181 PHE A C 1
ATOM 1389 O O . PHE A 1 181 ? 21.741 -0.032 -24.254 1.00 82.56 181 PHE A O 1
ATOM 1396 N N . TYR A 1 182 ? 20.198 0.544 -22.725 1.00 84.69 182 TYR A N 1
ATOM 1397 C CA . TYR A 1 182 ? 19.332 1.259 -23.662 1.00 84.69 182 TYR A CA 1
ATOM 1398 C C . TYR A 1 182 ? 19.982 2.512 -24.271 1.00 84.69 182 TYR A C 1
ATOM 1400 O O . TYR A 1 182 ? 19.841 2.775 -25.462 1.00 84.69 182 TYR A O 1
ATOM 1408 N N . PHE A 1 183 ? 20.717 3.291 -23.471 1.00 85.38 183 PHE A N 1
ATOM 1409 C CA . PHE A 1 183 ? 21.370 4.524 -23.924 1.00 85.38 183 PHE A CA 1
ATOM 1410 C C . PHE A 1 183 ? 22.808 4.312 -24.413 1.00 85.38 183 PHE A C 1
ATOM 1412 O O . PHE A 1 183 ? 23.474 5.289 -24.753 1.00 85.38 183 PHE A O 1
ATOM 1419 N N . ALA A 1 184 ? 23.321 3.079 -24.456 1.00 83.56 184 ALA A N 1
ATOM 1420 C CA . ALA A 1 184 ? 24.641 2.810 -25.020 1.00 83.56 184 ALA A CA 1
ATOM 1421 C C . ALA A 1 184 ? 24.655 3.133 -26.524 1.00 83.56 184 ALA A C 1
ATOM 1423 O O . ALA A 1 184 ? 23.864 2.589 -27.292 1.00 83.56 184 ALA A O 1
ATOM 1424 N N . SER A 1 185 ? 25.570 4.004 -26.954 1.00 84.44 185 SER A N 1
ATOM 1425 C CA . SER A 1 185 ? 25.702 4.404 -28.356 1.00 84.44 185 SER A CA 1
ATOM 1426 C C . SER A 1 185 ? 27.172 4.412 -28.793 1.00 84.44 185 SER A C 1
ATOM 1428 O O . SER A 1 185 ? 28.068 4.565 -27.956 1.00 84.44 185 SER A O 1
ATOM 1430 N N . PRO A 1 186 ? 27.468 4.272 -30.098 1.00 82.25 186 PRO A N 1
ATOM 1431 C CA . PRO A 1 186 ? 28.843 4.351 -30.593 1.00 82.25 186 PRO A CA 1
ATOM 1432 C C . PRO A 1 186 ? 29.541 5.677 -30.240 1.00 82.25 186 PRO A C 1
ATOM 1434 O O . PRO A 1 186 ? 30.759 5.720 -30.075 1.00 82.25 186 PRO A O 1
ATOM 1437 N N . GLU A 1 187 ? 28.780 6.763 -30.088 1.00 85.44 187 GLU A N 1
ATOM 1438 C CA . GLU A 1 187 ? 29.290 8.093 -29.746 1.00 85.44 187 GLU A CA 1
ATOM 1439 C C . GLU A 1 187 ? 29.712 8.200 -28.277 1.00 85.44 187 GLU A C 1
ATOM 1441 O O . GLU A 1 187 ? 30.701 8.872 -27.978 1.00 85.44 187 GLU A O 1
ATOM 1446 N N . ASN A 1 188 ? 28.990 7.546 -27.359 1.00 87.25 188 ASN A N 1
ATOM 1447 C CA . ASN A 1 188 ? 29.295 7.604 -25.926 1.00 87.25 188 ASN A CA 1
ATOM 1448 C C . ASN A 1 188 ? 30.327 6.565 -25.470 1.00 87.25 188 ASN A C 1
ATOM 1450 O O . ASN A 1 188 ? 30.905 6.721 -24.394 1.00 87.25 188 ASN A O 1
ATOM 1454 N N . LYS A 1 189 ? 30.589 5.542 -26.298 1.00 85.06 189 LYS A N 1
ATOM 1455 C CA . LYS A 1 189 ? 31.589 4.483 -26.072 1.00 85.06 189 LYS A CA 1
ATOM 1456 C C . LYS A 1 189 ? 31.406 3.712 -24.764 1.00 85.06 189 LYS A C 1
ATOM 1458 O O . LYS A 1 189 ? 32.348 3.095 -24.269 1.00 85.06 189 LYS A O 1
ATOM 1463 N N . TRP A 1 190 ? 30.203 3.695 -24.191 1.00 85.81 190 TRP A N 1
ATOM 1464 C CA . TRP A 1 190 ? 29.957 3.022 -22.911 1.00 85.81 190 TRP A CA 1
ATOM 1465 C C . TRP A 1 190 ? 30.208 1.512 -22.976 1.00 85.81 190 TRP A C 1
ATOM 1467 O O . TRP A 1 190 ? 30.669 0.928 -21.998 1.00 85.81 190 TRP A O 1
ATOM 1477 N N . GLN A 1 191 ? 29.979 0.887 -24.133 1.00 81.31 191 GLN A N 1
ATOM 1478 C CA . GLN A 1 191 ? 30.270 -0.535 -24.341 1.00 81.31 191 GLN A CA 1
ATOM 1479 C C . GLN A 1 191 ? 31.771 -0.852 -24.273 1.00 81.31 191 GLN A C 1
ATOM 1481 O O . GLN A 1 191 ? 32.154 -1.921 -23.808 1.00 81.31 191 GLN A O 1
ATOM 1486 N N . GLU A 1 192 ? 32.624 0.067 -24.724 1.00 83.00 192 GLU A N 1
ATOM 1487 C CA . GLU A 1 192 ? 34.077 -0.127 -24.745 1.00 83.00 192 GLU A CA 1
ATOM 1488 C C . GLU A 1 192 ? 34.716 0.258 -23.407 1.00 83.00 192 GLU A C 1
ATOM 1490 O O . GLU A 1 192 ? 35.602 -0.442 -22.925 1.00 83.00 192 GLU A O 1
ATOM 1495 N 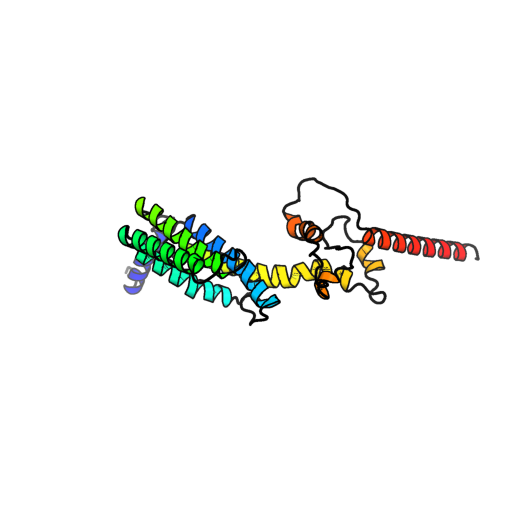N . GLU A 1 193 ? 34.251 1.352 -22.800 1.00 84.44 193 GLU A N 1
ATOM 1496 C CA . GLU A 1 193 ? 34.891 1.963 -21.630 1.00 84.44 193 GLU A CA 1
ATOM 1497 C C . GLU A 1 193 ? 34.228 1.569 -20.300 1.00 84.44 193 GLU A C 1
ATOM 1499 O O . GLU A 1 193 ? 34.911 1.475 -19.287 1.00 84.44 193 GLU A O 1
ATOM 1504 N N . LEU A 1 194 ? 32.910 1.327 -20.258 1.00 81.06 194 LEU A N 1
ATOM 1505 C CA . LEU A 1 194 ? 32.179 1.058 -19.008 1.00 81.06 194 LEU A CA 1
ATOM 1506 C C . LEU A 1 194 ? 31.935 -0.440 -18.778 1.00 81.06 194 LEU A C 1
ATOM 1508 O O . LEU A 1 194 ? 32.148 -0.942 -17.673 1.00 81.06 194 LEU A O 1
ATOM 1512 N N . PHE A 1 195 ? 31.514 -1.168 -19.816 1.00 80.00 195 PHE A N 1
ATOM 1513 C CA . PHE A 1 195 ? 31.082 -2.567 -19.685 1.00 80.00 195 PHE A CA 1
ATOM 1514 C C . PHE A 1 195 ? 32.182 -3.518 -19.185 1.00 80.00 195 PHE A C 1
ATOM 1516 O O . PHE A 1 195 ? 31.860 -4.411 -18.396 1.00 80.00 195 PHE A O 1
ATOM 1523 N N . PRO A 1 196 ? 33.474 -3.350 -19.542 1.00 82.44 196 PRO A N 1
ATOM 1524 C CA . PRO A 1 196 ? 34.537 -4.205 -19.010 1.00 82.44 196 PRO A CA 1
ATOM 1525 C C . PRO A 1 196 ? 34.711 -4.123 -17.488 1.00 82.44 196 PRO A C 1
ATOM 1527 O O . PRO A 1 196 ? 35.225 -5.069 -16.886 1.00 82.44 196 PRO A O 1
ATOM 1530 N N . HIS A 1 197 ? 34.290 -3.015 -16.868 1.00 80.00 197 HIS A N 1
ATOM 1531 C CA . HIS A 1 197 ? 34.407 -2.777 -15.429 1.00 80.00 197 HIS A CA 1
ATOM 1532 C C . HIS A 1 197 ? 33.195 -3.252 -14.625 1.00 80.00 197 HIS A C 1
ATOM 1534 O O . HIS A 1 197 ? 33.254 -3.261 -13.393 1.00 80.00 197 HIS A O 1
ATOM 1540 N N . PHE A 1 198 ? 32.110 -3.670 -15.281 1.00 75.38 198 PHE A N 1
ATOM 1541 C CA . PHE A 1 198 ? 30.980 -4.243 -14.565 1.00 75.38 198 PHE A CA 1
ATOM 1542 C C . PHE A 1 198 ? 31.344 -5.599 -13.965 1.00 75.38 198 PHE A C 1
ATOM 1544 O O . PHE A 1 198 ? 31.971 -6.455 -14.594 1.00 75.38 198 PHE A O 1
ATOM 1551 N N . SER A 1 199 ? 30.962 -5.778 -12.701 1.00 64.38 199 SER A N 1
ATOM 1552 C CA . SER A 1 199 ? 31.097 -7.052 -12.003 1.00 64.38 199 SER A CA 1
ATOM 1553 C C . SER A 1 199 ? 30.305 -8.139 -12.726 1.00 64.38 199 SER A C 1
ATOM 1555 O O . SER A 1 199 ? 29.218 -7.870 -13.221 1.00 64.38 199 SER A O 1
ATOM 1557 N N . GLU A 1 200 ? 30.779 -9.385 -12.686 1.00 57.28 200 GLU A N 1
ATOM 1558 C CA . GLU A 1 200 ? 30.111 -10.559 -13.290 1.00 57.28 200 GLU A CA 1
ATOM 1559 C C . GLU A 1 200 ? 28.760 -10.932 -12.644 1.00 57.28 200 GLU A C 1
ATOM 1561 O O . GLU A 1 200 ? 28.191 -11.975 -12.946 1.00 57.28 200 GLU A O 1
ATOM 1566 N N . ARG A 1 201 ? 28.264 -10.112 -11.714 1.00 60.47 201 ARG A N 1
ATOM 1567 C CA . ARG A 1 201 ? 26.996 -10.304 -11.010 1.00 60.47 201 ARG A CA 1
ATOM 1568 C C . ARG A 1 201 ? 25.879 -9.619 -11.794 1.00 60.47 201 ARG A C 1
ATOM 1570 O O . ARG A 1 201 ? 26.079 -8.497 -12.258 1.00 60.47 201 ARG A O 1
ATOM 1577 N N . GLU A 1 202 ? 24.707 -10.248 -11.882 1.00 66.50 202 GLU A N 1
ATOM 1578 C CA . GLU A 1 202 ? 23.509 -9.729 -12.568 1.00 66.50 202 GLU A CA 1
ATOM 1579 C C . GLU A 1 202 ? 22.833 -8.597 -11.771 1.00 66.50 202 GLU A C 1
ATOM 1581 O O . GLU A 1 202 ? 21.673 -8.651 -11.378 1.00 66.50 202 GLU A O 1
ATOM 1586 N N . VAL A 1 203 ? 23.596 -7.548 -11.480 1.00 68.69 203 VAL A N 1
ATOM 1587 C CA . VAL A 1 203 ? 23.108 -6.338 -10.809 1.00 68.69 203 VAL A CA 1
ATOM 1588 C C . VAL A 1 203 ? 22.267 -5.480 -11.760 1.00 68.69 203 VAL A C 1
ATOM 1590 O O . VAL A 1 203 ? 21.418 -4.705 -11.327 1.00 68.69 203 VAL A O 1
ATOM 1593 N N . LEU A 1 204 ? 22.517 -5.609 -13.061 1.00 75.88 204 LEU A N 1
ATOM 1594 C CA . LEU A 1 204 ? 21.862 -4.851 -14.115 1.00 75.88 204 LEU A CA 1
ATOM 1595 C C . LEU A 1 204 ? 20.865 -5.752 -14.844 1.00 75.88 204 LEU A C 1
ATOM 1597 O O . LEU A 1 204 ? 21.142 -6.931 -15.067 1.00 75.88 204 LEU A O 1
ATOM 1601 N N . VAL A 1 205 ? 19.725 -5.189 -15.240 1.00 76.12 205 VAL A N 1
ATOM 1602 C CA . VAL A 1 205 ? 18.700 -5.932 -15.982 1.00 76.12 205 VAL A CA 1
ATOM 1603 C C . VAL A 1 205 ? 19.185 -6.103 -17.413 1.00 76.12 205 VAL A C 1
ATOM 1605 O O . VAL A 1 205 ? 19.329 -5.130 -18.147 1.00 76.12 205 VAL A O 1
ATOM 1608 N N . ASN A 1 206 ? 19.430 -7.348 -17.812 1.00 72.19 206 ASN A N 1
ATOM 1609 C CA . ASN A 1 206 ? 19.745 -7.689 -19.190 1.00 72.19 206 ASN A CA 1
ATOM 1610 C C . ASN A 1 206 ? 18.699 -8.673 -19.716 1.00 72.19 206 ASN A C 1
ATOM 1612 O O . ASN A 1 206 ? 18.756 -9.872 -19.453 1.00 72.19 206 ASN A O 1
ATOM 1616 N N . ASP A 1 207 ? 17.731 -8.138 -20.450 1.00 68.00 207 ASP A N 1
ATOM 1617 C CA . ASP A 1 207 ? 16.635 -8.887 -21.064 1.00 68.00 207 ASP A CA 1
ATOM 1618 C C . ASP A 1 207 ? 16.998 -9.477 -22.441 1.00 68.00 207 ASP A C 1
ATOM 1620 O O . ASP A 1 207 ? 16.154 -10.086 -23.093 1.00 68.00 207 ASP A O 1
ATOM 1624 N N . GLY A 1 208 ? 18.248 -9.309 -22.894 1.00 68.50 208 GLY A N 1
ATOM 1625 C CA . GLY A 1 208 ? 18.706 -9.718 -24.224 1.00 68.50 208 GLY A CA 1
ATOM 1626 C C . GLY A 1 208 ? 18.229 -8.814 -25.366 1.00 68.50 208 GLY A C 1
ATOM 1627 O O . GLY A 1 208 ? 18.532 -9.104 -26.522 1.00 68.50 208 GLY A O 1
ATOM 1628 N N . SER A 1 209 ? 17.518 -7.723 -25.061 1.00 72.81 209 SER A N 1
ATOM 1629 C CA . SER A 1 209 ? 16.971 -6.760 -26.028 1.00 72.81 209 SER A CA 1
ATOM 1630 C C . SER A 1 209 ? 17.444 -5.323 -25.768 1.00 72.81 209 SER A C 1
ATOM 1632 O O . SER A 1 209 ? 16.764 -4.361 -26.121 1.00 72.81 209 SER A O 1
ATOM 1634 N N . ASP A 1 210 ? 18.600 -5.171 -25.116 1.00 76.19 210 ASP A N 1
ATOM 1635 C CA . ASP A 1 210 ? 19.156 -3.887 -24.668 1.00 76.19 210 ASP A CA 1
ATOM 1636 C C . ASP A 1 210 ? 18.167 -3.056 -23.827 1.00 76.19 210 ASP A C 1
ATOM 1638 O O . ASP A 1 210 ? 18.172 -1.827 -23.867 1.00 76.19 210 ASP A O 1
ATOM 1642 N N . SER A 1 211 ? 17.288 -3.716 -23.060 1.00 80.12 211 SER A N 1
ATOM 1643 C CA . SER A 1 211 ? 16.216 -3.073 -22.284 1.00 80.12 211 SER A CA 1
ATOM 1644 C C . SER A 1 211 ? 15.218 -2.248 -23.110 1.00 80.12 211 SER A C 1
ATOM 1646 O O . SER A 1 211 ? 14.458 -1.462 -22.539 1.00 80.12 211 SER A O 1
ATOM 1648 N N . LYS A 1 212 ? 15.154 -2.416 -24.438 1.00 79.69 212 LYS A N 1
ATOM 1649 C CA . LYS A 1 212 ? 14.196 -1.688 -25.295 1.00 79.69 212 LYS A CA 1
ATOM 1650 C C . LYS A 1 212 ? 12.757 -1.967 -24.903 1.00 79.69 212 LYS A C 1
ATOM 1652 O O . LYS A 1 212 ? 11.956 -1.045 -24.828 1.00 79.69 212 LYS A O 1
ATOM 1657 N N . THR A 1 213 ? 12.464 -3.209 -24.539 1.00 80.81 213 THR A N 1
ATOM 1658 C CA . THR A 1 213 ? 11.149 -3.648 -24.063 1.00 80.81 213 THR A CA 1
ATOM 1659 C C . THR A 1 213 ? 10.630 -2.813 -22.885 1.00 80.81 213 THR A C 1
ATOM 1661 O O . THR A 1 213 ? 9.428 -2.575 -22.765 1.00 80.81 213 THR A O 1
ATOM 1664 N N . PHE A 1 214 ? 11.529 -2.328 -22.021 1.00 84.00 214 PHE A N 1
ATOM 1665 C CA . PHE A 1 214 ? 11.178 -1.477 -20.883 1.00 84.00 214 PHE A CA 1
ATOM 1666 C C . PHE A 1 214 ? 10.832 -0.036 -21.294 1.00 84.00 214 PHE A C 1
ATOM 1668 O O . PHE A 1 214 ? 9.895 0.542 -20.746 1.00 84.00 214 PHE A O 1
ATOM 1675 N N . TYR A 1 215 ? 11.563 0.543 -22.252 1.00 83.31 215 TYR A N 1
ATOM 1676 C CA . TYR A 1 215 ? 11.410 1.947 -22.657 1.00 83.31 215 TYR A CA 1
ATOM 1677 C C . TYR A 1 215 ? 10.414 2.160 -23.804 1.00 83.31 215 TYR A C 1
ATOM 1679 O O . TYR A 1 215 ? 9.662 3.134 -23.797 1.00 83.31 215 TYR A O 1
ATOM 1687 N N . GLU A 1 216 ? 10.412 1.266 -24.789 1.00 85.62 216 GLU A N 1
ATOM 1688 C CA . GLU A 1 216 ? 9.603 1.351 -26.011 1.00 85.62 216 GLU A CA 1
ATOM 1689 C C . GLU A 1 216 ? 8.264 0.604 -25.873 1.00 85.62 216 GLU A C 1
ATOM 1691 O O . GLU A 1 216 ? 7.319 0.873 -26.615 1.00 85.62 216 GLU A O 1
ATOM 1696 N N . GLY A 1 217 ? 8.153 -0.270 -24.868 1.00 81.38 217 GLY A N 1
ATOM 1697 C CA . GLY A 1 217 ? 6.977 -1.092 -24.603 1.00 81.38 217 GLY A CA 1
ATOM 1698 C C . GLY A 1 217 ? 6.992 -2.434 -25.338 1.00 81.38 217 GLY A C 1
ATOM 1699 O O . GLY A 1 217 ? 7.775 -2.670 -26.254 1.00 81.38 217 GLY A O 1
ATOM 1700 N N . LEU A 1 218 ? 6.107 -3.334 -24.905 1.00 82.31 218 LEU A N 1
ATOM 1701 C CA . LEU A 1 218 ? 5.941 -4.674 -25.475 1.00 82.31 218 LEU A CA 1
ATOM 1702 C C . LEU A 1 218 ? 5.036 -4.655 -26.709 1.00 82.31 218 LEU A C 1
ATOM 1704 O O . LEU A 1 218 ? 4.032 -3.934 -26.743 1.00 82.31 218 LEU A O 1
ATOM 1708 N N . ALA A 1 219 ? 5.330 -5.517 -27.684 1.00 80.88 219 ALA A N 1
ATOM 1709 C CA . ALA A 1 219 ? 4.400 -5.780 -28.775 1.00 80.88 219 ALA A CA 1
ATOM 1710 C C . ALA A 1 219 ? 3.124 -6.482 -28.250 1.00 80.88 219 ALA A C 1
ATOM 1712 O O . ALA A 1 219 ? 3.171 -7.204 -27.248 1.00 80.88 219 ALA A O 1
ATOM 1713 N N . PRO A 1 220 ? 1.959 -6.315 -28.909 1.00 74.25 220 PRO A N 1
ATOM 1714 C CA . PRO A 1 220 ? 0.724 -6.968 -28.478 1.00 74.25 220 PRO A CA 1
ATOM 1715 C C . PRO A 1 220 ? 0.877 -8.498 -28.421 1.00 74.25 220 PRO A C 1
ATOM 1717 O O . PRO A 1 220 ? 1.103 -9.140 -29.443 1.00 74.25 220 PRO A O 1
ATOM 1720 N N . GLY A 1 221 ? 0.720 -9.080 -27.228 1.00 77.31 221 GLY A N 1
ATOM 1721 C CA . GLY A 1 221 ? 0.816 -10.529 -26.996 1.00 77.31 221 GLY A CA 1
ATOM 1722 C C . GLY A 1 221 ? 2.186 -11.026 -26.523 1.00 77.31 221 GLY A C 1
ATOM 1723 O O . GLY A 1 221 ? 2.321 -12.212 -26.225 1.00 77.31 221 GLY A O 1
ATOM 1724 N N . GLU A 1 222 ? 3.180 -10.148 -26.410 1.00 80.81 222 GLU A N 1
ATOM 1725 C CA . GLU A 1 222 ? 4.489 -10.490 -25.859 1.00 80.81 222 GLU A CA 1
ATOM 1726 C C . GLU A 1 222 ? 4.460 -10.472 -24.321 1.00 80.81 222 GLU A C 1
ATOM 1728 O O . GLU A 1 222 ? 3.870 -9.589 -23.694 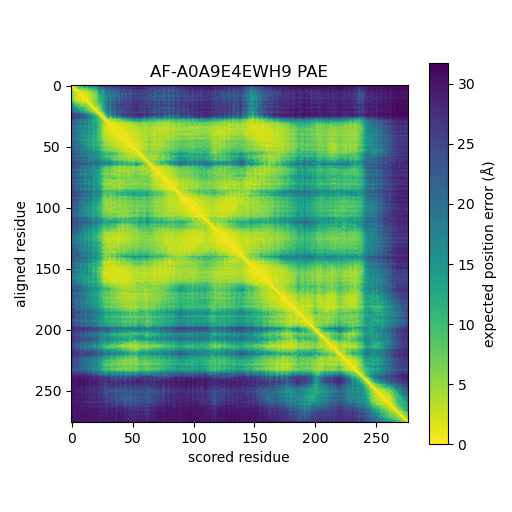1.00 80.81 222 GLU A O 1
ATOM 1733 N N . ALA A 1 223 ? 5.057 -11.490 -23.697 1.00 79.19 223 ALA A N 1
ATOM 1734 C CA . ALA A 1 223 ? 5.070 -11.627 -22.245 1.00 79.19 223 ALA A CA 1
ATOM 1735 C C . ALA A 1 223 ? 6.214 -10.814 -21.623 1.00 79.19 223 ALA A C 1
ATOM 1737 O O . ALA A 1 223 ? 7.328 -10.798 -22.139 1.00 79.19 223 ALA A O 1
ATOM 1738 N N . ILE A 1 224 ? 5.959 -10.198 -20.464 1.00 80.50 224 ILE A N 1
ATOM 1739 C CA . ILE A 1 224 ? 6.995 -9.483 -19.707 1.00 80.50 224 ILE A CA 1
ATOM 1740 C C . ILE A 1 224 ? 8.061 -10.495 -19.239 1.00 80.50 224 ILE A C 1
ATOM 1742 O O . ILE A 1 224 ? 7.705 -11.484 -18.585 1.00 80.50 224 ILE A O 1
ATOM 1746 N N . PRO A 1 225 ? 9.363 -10.260 -19.499 1.00 83.06 225 PRO A N 1
ATOM 1747 C CA . PRO A 1 225 ? 10.437 -11.178 -19.124 1.00 83.06 225 PRO A CA 1
ATOM 1748 C C . PRO A 1 225 ? 10.772 -11.081 -17.627 1.00 83.06 225 PRO A C 1
ATOM 1750 O O . PRO A 1 225 ? 11.883 -10.724 -17.248 1.00 83.06 225 PRO A O 1
ATOM 1753 N N . TYR A 1 226 ? 9.822 -11.417 -16.746 1.00 81.19 226 TYR A N 1
ATOM 1754 C CA . TYR A 1 226 ? 9.955 -11.269 -15.288 1.00 81.19 226 TYR A CA 1
ATOM 1755 C C . TYR A 1 226 ? 11.223 -11.911 -14.715 1.00 81.19 226 TYR A C 1
ATOM 1757 O O . TYR A 1 226 ? 11.790 -11.381 -13.766 1.00 81.19 226 TYR A O 1
ATOM 1765 N N . ALA A 1 227 ? 11.697 -13.013 -15.306 1.00 79.44 227 ALA A N 1
ATOM 1766 C CA . ALA A 1 227 ? 12.907 -13.704 -14.868 1.00 79.44 227 ALA A CA 1
ATOM 1767 C C . ALA A 1 227 ? 14.151 -12.795 -14.856 1.00 79.44 227 ALA A C 1
ATOM 1769 O O . ALA A 1 227 ? 14.927 -12.870 -13.907 1.00 79.44 227 ALA A O 1
ATOM 1770 N N . ALA A 1 228 ? 14.292 -11.899 -15.840 1.00 77.19 228 ALA A N 1
ATOM 1771 C CA . ALA A 1 228 ? 15.418 -10.964 -15.933 1.00 77.19 228 ALA A CA 1
ATOM 1772 C C . ALA A 1 228 ? 15.387 -9.863 -14.854 1.00 77.19 228 ALA A C 1
ATOM 1774 O O . ALA A 1 228 ? 16.398 -9.220 -14.589 1.00 77.19 228 ALA A O 1
ATOM 1775 N N . TRP A 1 229 ? 14.232 -9.649 -14.216 1.00 80.56 229 TRP A N 1
ATOM 1776 C CA . T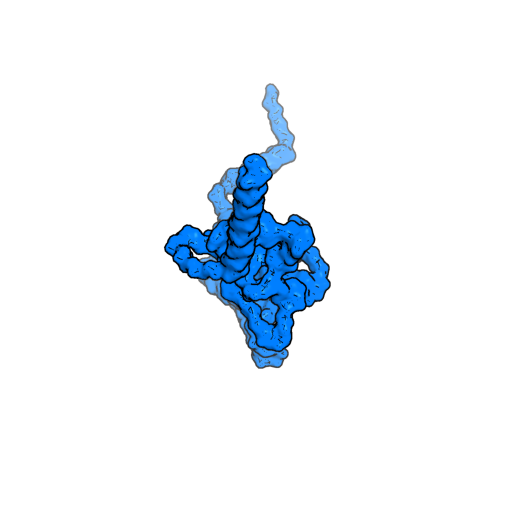RP A 1 229 ? 14.036 -8.619 -13.192 1.00 80.56 229 TRP A CA 1
ATOM 1777 C C . TRP A 1 229 ? 14.189 -9.149 -11.768 1.00 80.56 229 TRP A C 1
ATOM 1779 O O . TRP A 1 229 ? 14.489 -8.375 -10.860 1.00 80.56 229 TRP A O 1
ATOM 1789 N N . VAL A 1 230 ? 13.986 -10.453 -11.550 1.00 80.12 230 VAL A N 1
ATOM 1790 C CA . VAL A 1 230 ? 14.042 -11.046 -10.204 1.00 80.12 230 VAL A CA 1
ATOM 1791 C C . VAL A 1 230 ? 15.424 -10.868 -9.584 1.00 80.12 230 VAL A C 1
ATOM 1793 O O . VAL A 1 230 ? 15.514 -10.507 -8.414 1.00 80.12 230 VAL A O 1
ATOM 1796 N N . GLU A 1 231 ? 16.496 -11.113 -10.336 1.00 76.81 231 GLU A N 1
ATOM 1797 C CA . GLU A 1 231 ? 17.850 -11.065 -9.781 1.00 76.81 231 GLU A CA 1
ATOM 1798 C C . GLU A 1 231 ? 18.291 -9.642 -9.388 1.00 76.81 231 GLU A C 1
ATOM 1800 O O . GLU A 1 231 ? 18.636 -9.454 -8.216 1.00 76.81 231 GLU A O 1
ATOM 1805 N N . PRO A 1 232 ? 18.149 -8.616 -10.251 1.00 80.31 232 PRO A N 1
ATOM 1806 C CA . PRO A 1 232 ? 18.458 -7.235 -9.879 1.00 80.31 232 PRO A CA 1
ATOM 1807 C C . PRO A 1 232 ? 17.608 -6.699 -8.717 1.00 80.31 232 PRO A C 1
ATOM 1809 O O . PRO A 1 232 ? 18.122 -6.015 -7.833 1.00 80.31 232 PRO A O 1
ATOM 1812 N N . LEU A 1 233 ? 16.309 -7.026 -8.675 1.00 81.50 233 LEU A N 1
ATOM 1813 C CA . LEU A 1 233 ? 15.391 -6.507 -7.650 1.00 81.50 233 LEU A CA 1
ATOM 1814 C C . LEU A 1 233 ? 15.492 -7.246 -6.309 1.00 81.50 233 LEU A C 1
ATOM 1816 O O . LEU A 1 233 ? 15.197 -6.667 -5.264 1.00 81.50 233 LEU A O 1
ATOM 1820 N N . CYS A 1 234 ? 15.900 -8.517 -6.312 1.00 78.31 234 CYS A N 1
ATOM 1821 C CA . CYS A 1 234 ? 16.037 -9.334 -5.104 1.00 78.31 234 CYS A CA 1
ATOM 1822 C C . CYS A 1 234 ? 17.492 -9.586 -4.697 1.00 78.31 234 CYS A C 1
ATOM 1824 O O . CYS A 1 234 ? 17.729 -10.444 -3.842 1.00 78.31 234 CYS A O 1
ATOM 1826 N N . TRP A 1 235 ? 18.455 -8.839 -5.248 1.00 69.19 235 TRP A N 1
ATOM 1827 C CA . TRP A 1 235 ? 19.878 -8.955 -4.909 1.00 69.19 235 TRP A CA 1
ATOM 1828 C C . TRP A 1 235 ? 20.082 -9.026 -3.388 1.00 69.19 235 TRP A C 1
ATOM 1830 O O . TRP A 1 235 ? 20.670 -9.990 -2.899 1.00 69.19 235 TRP A O 1
ATOM 1840 N N . SER A 1 236 ? 19.538 -8.082 -2.613 1.00 59.56 236 SER A N 1
ATOM 1841 C CA . SER A 1 236 ? 19.750 -8.026 -1.154 1.00 59.56 236 SER A CA 1
ATOM 1842 C C . SER A 1 236 ? 19.224 -9.244 -0.379 1.00 59.56 236 SER A C 1
ATOM 1844 O O . SER A 1 236 ? 19.666 -9.494 0.739 1.00 59.56 236 SER A O 1
ATOM 1846 N N . ILE A 1 237 ? 18.303 -10.016 -0.961 1.00 59.62 237 ILE A N 1
ATOM 1847 C CA . ILE A 1 237 ? 17.710 -11.217 -0.353 1.00 59.62 237 ILE A CA 1
ATOM 1848 C C . ILE A 1 237 ? 18.553 -12.463 -0.677 1.00 59.62 237 ILE A C 1
ATOM 1850 O O . ILE A 1 237 ? 18.538 -13.438 0.073 1.00 59.62 237 ILE A O 1
ATOM 1854 N N . ARG A 1 238 ? 19.309 -12.441 -1.782 1.00 56.62 238 ARG A N 1
ATOM 1855 C CA . ARG A 1 238 ? 20.080 -13.580 -2.303 1.00 56.62 238 ARG A CA 1
ATOM 1856 C C . ARG A 1 238 ? 21.567 -13.527 -1.928 1.00 56.62 238 ARG A C 1
ATOM 1858 O O . ARG A 1 238 ? 22.378 -14.179 -2.574 1.00 56.62 238 ARG A O 1
ATOM 1865 N N . ASP A 1 239 ? 21.969 -12.837 -0.863 1.00 55.50 239 ASP A N 1
ATOM 1866 C CA . ASP A 1 239 ? 23.369 -12.904 -0.412 1.00 55.50 239 ASP A CA 1
ATOM 1867 C C . ASP A 1 239 ? 23.634 -14.126 0.485 1.00 55.50 239 ASP A C 1
ATOM 1869 O O . ASP A 1 239 ? 24.063 -13.997 1.621 1.00 55.50 239 ASP A O 1
ATOM 1873 N N . HIS A 1 240 ? 23.369 -15.336 -0.026 1.00 50.59 240 HIS A N 1
ATOM 1874 C CA . HIS A 1 240 ? 23.902 -16.591 0.518 1.00 50.59 240 HIS A CA 1
ATOM 1875 C C . HIS A 1 240 ? 24.103 -17.630 -0.605 1.00 50.59 240 HIS A C 1
ATOM 1877 O O . HIS A 1 240 ? 23.287 -18.520 -0.830 1.00 50.59 240 HIS A O 1
ATOM 1883 N N . GLY A 1 241 ? 25.239 -17.535 -1.303 1.00 49.50 241 GLY A N 1
ATOM 1884 C CA . GLY A 1 241 ? 25.979 -18.728 -1.734 1.00 49.50 241 GLY A CA 1
ATOM 1885 C C . GLY A 1 241 ? 25.492 -19.525 -2.949 1.00 49.50 241 GLY A C 1
ATOM 1886 O O . GLY A 1 241 ? 25.823 -20.706 -3.033 1.00 49.50 241 GLY A O 1
ATOM 1887 N N . VAL A 1 242 ? 24.779 -18.940 -3.916 1.00 45.75 242 VAL A N 1
ATOM 1888 C CA . VAL A 1 242 ? 24.490 -19.639 -5.186 1.00 45.75 242 VAL A CA 1
ATOM 1889 C C . VAL A 1 242 ? 24.932 -18.795 -6.373 1.00 45.75 242 VAL A C 1
ATOM 1891 O O . VAL A 1 242 ? 24.141 -18.112 -7.011 1.00 45.75 242 VAL A O 1
ATOM 1894 N N . GLY A 1 243 ? 26.224 -18.883 -6.693 1.00 48.06 243 GLY A N 1
ATOM 1895 C CA . GLY A 1 243 ? 26.715 -18.552 -8.025 1.00 48.06 243 GLY A CA 1
ATOM 1896 C C . GLY A 1 243 ? 26.235 -19.613 -9.011 1.00 48.06 243 GLY A C 1
ATOM 1897 O O . GLY A 1 243 ? 26.921 -20.608 -9.235 1.00 48.06 243 GLY A O 1
ATOM 1898 N N . ARG A 1 244 ? 25.050 -19.432 -9.597 1.00 44.41 244 ARG A N 1
ATOM 1899 C CA . ARG A 1 244 ? 24.750 -20.054 -10.890 1.00 44.41 244 ARG A CA 1
ATOM 1900 C C . ARG A 1 244 ? 25.090 -19.028 -11.951 1.00 44.41 244 ARG A C 1
ATOM 1902 O O . ARG A 1 244 ? 24.335 -18.098 -12.175 1.00 44.41 244 ARG A O 1
ATOM 1909 N N . GLY A 1 245 ? 26.264 -19.199 -12.550 1.00 46.09 245 GLY A N 1
ATOM 1910 C CA . GLY A 1 245 ? 26.717 -18.376 -13.658 1.00 46.09 245 GLY A CA 1
ATOM 1911 C C . GLY A 1 245 ? 25.815 -18.563 -14.870 1.00 46.09 245 GLY A C 1
ATOM 1912 O O . GLY A 1 245 ? 25.976 -19.525 -15.618 1.00 46.09 245 GLY A O 1
ATOM 1913 N N . TYR A 1 246 ? 24.897 -17.630 -15.076 1.00 44.75 246 TYR A N 1
ATOM 1914 C CA . TYR A 1 246 ? 24.480 -17.264 -16.415 1.00 44.75 246 TYR A CA 1
ATOM 1915 C C . TYR A 1 246 ? 25.411 -16.130 -16.859 1.00 44.75 246 TYR A C 1
ATOM 1917 O O . TYR A 1 246 ? 25.424 -15.037 -16.302 1.00 44.75 246 TYR A O 1
ATOM 1925 N N . ARG A 1 247 ? 26.313 -16.439 -17.797 1.00 48.94 247 ARG A N 1
ATOM 1926 C CA . ARG A 1 247 ? 27.175 -15.426 -18.414 1.00 48.94 247 ARG A CA 1
ATOM 1927 C C . ARG A 1 247 ? 26.349 -14.689 -19.454 1.00 48.94 247 ARG A C 1
ATOM 1929 O O . ARG A 1 247 ? 25.871 -15.313 -20.398 1.00 48.94 247 ARG A O 1
ATOM 1936 N N . SER A 1 248 ? 26.179 -13.380 -19.279 1.00 49.97 248 SER A N 1
ATOM 1937 C CA . SER A 1 248 ? 25.479 -12.558 -20.263 1.00 49.97 248 SER A CA 1
ATOM 1938 C C . SER A 1 248 ? 26.267 -12.525 -21.587 1.00 49.97 248 SER A C 1
ATOM 1940 O O . SER A 1 248 ? 27.408 -12.048 -21.598 1.00 49.97 248 SER A O 1
ATOM 1942 N N . PRO A 1 249 ? 25.664 -12.944 -22.719 1.00 50.88 249 PRO A N 1
ATOM 19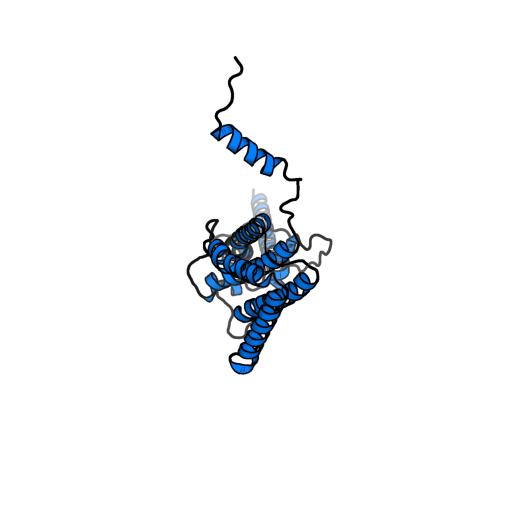43 C CA . PRO A 1 249 ? 26.304 -12.895 -24.035 1.00 50.88 249 PRO A CA 1
ATOM 1944 C C . PRO A 1 249 ? 26.716 -11.480 -24.461 1.00 50.88 249 PRO A C 1
ATOM 1946 O O . PRO A 1 249 ? 27.663 -11.322 -25.225 1.00 50.88 249 PRO A O 1
ATOM 1949 N N . ALA A 1 250 ? 26.033 -10.445 -23.959 1.00 51.50 250 ALA A N 1
ATOM 1950 C CA . ALA A 1 250 ? 26.342 -9.049 -24.265 1.00 51.50 250 ALA A CA 1
ATOM 1951 C C . ALA A 1 250 ? 27.613 -8.567 -23.545 1.00 51.50 250 ALA A C 1
ATOM 1953 O O . ALA A 1 250 ? 28.435 -7.870 -24.138 1.00 51.50 250 ALA A O 1
ATOM 1954 N N . VAL A 1 251 ? 27.810 -8.982 -22.287 1.00 54.81 251 VAL A N 1
ATOM 1955 C CA . VAL A 1 251 ? 29.034 -8.683 -21.522 1.00 54.81 251 VAL A CA 1
ATOM 1956 C C . VAL A 1 251 ? 30.221 -9.448 -22.105 1.00 54.81 251 VAL A C 1
ATOM 1958 O O . VAL A 1 251 ? 31.304 -8.883 -22.257 1.00 54.81 251 VAL A O 1
ATOM 1961 N N . ASP A 1 252 ? 30.009 -10.704 -22.501 1.00 56.62 252 ASP A N 1
ATOM 1962 C CA . ASP A 1 252 ? 31.033 -11.518 -23.159 1.00 56.62 252 ASP A CA 1
ATOM 1963 C C . ASP A 1 252 ? 31.378 -10.985 -24.559 1.00 56.62 252 ASP A C 1
ATOM 1965 O O . ASP A 1 252 ? 32.555 -10.912 -24.912 1.00 56.62 252 ASP A O 1
ATOM 1969 N N . GLY A 1 253 ? 30.383 -10.540 -25.333 1.00 58.22 253 GLY A N 1
ATOM 1970 C CA . GLY A 1 253 ? 30.577 -9.900 -26.636 1.00 58.22 253 GLY A CA 1
ATOM 1971 C C . GLY A 1 253 ? 31.363 -8.593 -26.530 1.00 58.22 253 GLY A C 1
ATOM 1972 O O . GLY A 1 253 ? 32.352 -8.412 -27.240 1.00 58.22 253 GLY A O 1
ATOM 1973 N N . ALA A 1 254 ? 30.997 -7.719 -25.590 1.00 53.91 254 ALA A N 1
ATOM 1974 C CA . ALA A 1 254 ? 31.720 -6.473 -25.331 1.00 53.91 254 ALA A CA 1
ATOM 1975 C C . ALA A 1 254 ? 33.155 -6.731 -24.838 1.00 53.91 254 ALA A C 1
ATOM 1977 O O . ALA A 1 254 ? 34.098 -6.106 -25.326 1.00 53.91 254 ALA A O 1
ATOM 1978 N N . ARG A 1 255 ? 33.359 -7.711 -23.943 1.00 56.31 255 ARG A N 1
ATOM 1979 C CA . ARG A 1 255 ? 34.702 -8.145 -23.516 1.00 56.31 255 ARG A CA 1
ATOM 1980 C C . ARG A 1 255 ? 35.520 -8.707 -24.677 1.00 56.31 255 ARG A C 1
ATOM 1982 O O . ARG A 1 255 ? 36.701 -8.387 -24.779 1.00 56.31 255 ARG A O 1
ATOM 1989 N N . ALA A 1 256 ? 34.92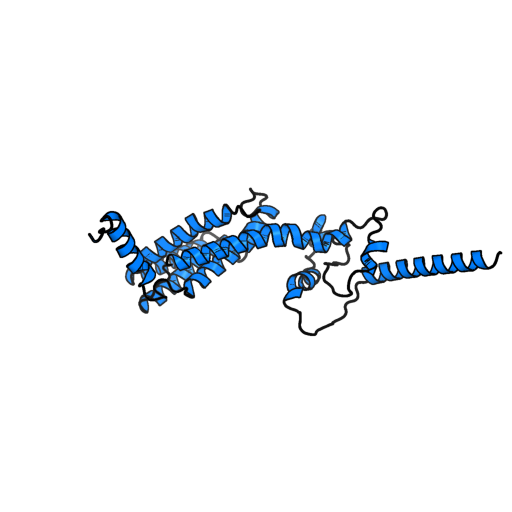7 -9.507 -25.561 1.00 58.41 256 ALA A N 1
ATOM 1990 C CA . ALA A 1 256 ? 35.614 -10.059 -26.728 1.00 58.41 256 ALA A CA 1
ATOM 1991 C C . ALA A 1 256 ? 36.048 -8.958 -27.708 1.00 58.41 256 ALA A C 1
ATOM 1993 O O . ALA A 1 256 ? 37.183 -8.974 -28.191 1.00 58.41 256 ALA A O 1
ATOM 1994 N N . VAL A 1 257 ? 35.189 -7.962 -27.944 1.00 59.91 257 VAL A N 1
ATOM 1995 C CA . VAL A 1 257 ? 35.517 -6.787 -28.763 1.00 59.91 257 VAL A CA 1
ATOM 1996 C C . VAL A 1 257 ? 36.626 -5.962 -28.105 1.00 59.91 257 VAL A C 1
ATOM 1998 O O . VAL A 1 257 ? 37.626 -5.674 -28.765 1.00 59.91 257 VAL A O 1
ATOM 2001 N N . ALA A 1 258 ? 36.531 -5.672 -26.805 1.00 57.41 258 ALA A N 1
ATOM 2002 C CA . ALA A 1 258 ? 37.554 -4.930 -26.065 1.00 57.41 258 ALA A CA 1
ATOM 2003 C C . ALA A 1 258 ? 38.918 -5.647 -26.050 1.00 57.41 258 ALA A C 1
ATOM 2005 O O . ALA A 1 258 ? 39.955 -5.022 -26.285 1.00 57.41 258 ALA A O 1
ATOM 2006 N N . LEU A 1 259 ? 38.934 -6.970 -25.853 1.00 56.66 259 LEU A N 1
ATOM 2007 C CA . LEU A 1 259 ? 40.148 -7.792 -25.923 1.00 56.66 259 LEU A CA 1
ATOM 2008 C C . LEU A 1 259 ? 40.739 -7.814 -27.340 1.00 56.66 259 LEU A C 1
ATOM 2010 O O . LEU A 1 259 ? 41.959 -7.716 -27.496 1.00 56.66 259 LEU A O 1
ATOM 2014 N N . SER A 1 260 ? 39.899 -7.869 -28.380 1.00 57.59 260 SER A N 1
ATOM 2015 C CA . SER A 1 260 ? 40.360 -7.762 -29.770 1.00 57.59 260 SER A CA 1
ATOM 2016 C C . SER A 1 260 ? 40.993 -6.392 -30.060 1.00 57.59 260 SER A C 1
ATOM 2018 O O . SER A 1 260 ? 42.084 -6.337 -30.630 1.00 57.59 260 SER A O 1
ATOM 2020 N N . ALA A 1 261 ? 40.396 -5.300 -29.569 1.00 56.88 261 ALA A N 1
ATOM 2021 C CA . ALA A 1 261 ? 40.894 -3.934 -29.733 1.00 56.88 261 ALA A CA 1
ATOM 2022 C C . ALA A 1 261 ? 42.220 -3.695 -28.986 1.00 56.88 261 ALA A C 1
ATOM 2024 O O . ALA A 1 261 ? 43.135 -3.058 -29.520 1.00 56.88 261 ALA A O 1
ATOM 2025 N N . TYR A 1 262 ? 42.372 -4.268 -27.788 1.00 52.97 262 TYR A N 1
ATOM 2026 C CA . TYR A 1 262 ? 43.631 -4.248 -27.036 1.00 52.97 262 TYR A CA 1
ATOM 2027 C C . TYR A 1 262 ? 44.739 -5.042 -27.737 1.00 52.97 262 TYR A C 1
ATOM 2029 O O . TYR A 1 262 ? 45.876 -4.571 -27.828 1.00 52.97 262 TYR A O 1
ATOM 2037 N N . SER A 1 263 ? 44.413 -6.216 -28.285 1.00 55.81 263 SER A N 1
ATOM 2038 C CA . SER A 1 263 ? 45.376 -7.042 -29.025 1.00 55.81 263 SER A CA 1
ATOM 2039 C C . SER A 1 263 ? 45.830 -6.381 -30.339 1.00 55.81 263 SER A C 1
ATOM 2041 O O . SER A 1 263 ? 47.018 -6.414 -30.667 1.00 55.81 263 SER A O 1
ATOM 2043 N N . GLY A 1 264 ? 44.925 -5.680 -31.034 1.00 52.88 264 GLY A N 1
ATOM 2044 C CA . GLY A 1 264 ? 45.231 -4.877 -32.221 1.00 52.88 264 GLY A CA 1
ATOM 2045 C C . GLY A 1 264 ? 46.181 -3.707 -31.938 1.00 52.88 264 GLY A C 1
ATOM 2046 O O . GLY A 1 264 ? 47.158 -3.523 -32.665 1.00 52.88 264 GLY A O 1
ATOM 2047 N N . ARG A 1 265 ? 45.976 -2.962 -30.839 1.00 53.09 265 ARG A N 1
ATOM 2048 C CA . ARG A 1 265 ? 46.904 -1.888 -30.418 1.00 53.09 265 ARG A CA 1
ATOM 2049 C C . ARG A 1 265 ? 48.282 -2.412 -30.012 1.00 53.09 265 ARG A C 1
ATOM 2051 O O . ARG A 1 265 ? 49.285 -1.767 -30.317 1.00 53.09 265 ARG A O 1
ATOM 2058 N N . ALA A 1 266 ? 48.351 -3.570 -29.355 1.00 52.59 266 ALA A N 1
ATOM 2059 C CA . ALA A 1 266 ? 49.622 -4.193 -28.986 1.00 52.59 266 ALA A CA 1
ATOM 2060 C C . ALA A 1 266 ? 50.421 -4.660 -30.222 1.00 52.59 266 ALA A C 1
ATOM 2062 O O . ALA A 1 266 ? 51.642 -4.489 -30.273 1.00 52.59 266 ALA A O 1
ATOM 2063 N N . GLY A 1 267 ? 49.739 -5.180 -31.251 1.00 50.88 267 GLY A N 1
ATOM 2064 C CA . GLY A 1 267 ? 50.355 -5.586 -32.520 1.00 50.88 267 GLY A CA 1
ATOM 2065 C C . GLY A 1 267 ? 50.910 -4.420 -33.350 1.00 50.88 267 GLY A C 1
ATOM 2066 O O . GLY A 1 267 ? 51.996 -4.536 -33.926 1.00 50.88 267 GLY A O 1
ATOM 2067 N N . ASP A 1 268 ? 50.220 -3.278 -33.371 1.00 50.81 268 ASP A N 1
ATOM 2068 C CA . ASP A 1 268 ? 50.679 -2.075 -34.084 1.00 50.81 268 ASP A CA 1
ATOM 2069 C C . ASP A 1 268 ? 51.840 -1.357 -33.374 1.00 50.81 268 ASP A C 1
ATOM 2071 O O . ASP A 1 268 ? 52.735 -0.816 -34.033 1.00 50.81 268 ASP A O 1
ATOM 2075 N N . GLY A 1 269 ? 51.892 -1.413 -32.038 1.00 50.84 269 GLY A N 1
ATOM 2076 C CA . GLY A 1 269 ? 53.044 -0.943 -31.260 1.00 50.84 269 GLY A CA 1
ATOM 2077 C C . GLY A 1 269 ? 54.318 -1.746 -31.549 1.00 50.84 269 GLY A C 1
ATOM 2078 O O . GLY A 1 269 ? 55.388 -1.166 -31.745 1.00 50.84 269 GLY A O 1
ATOM 2079 N N . ALA A 1 270 ? 54.200 -3.072 -31.676 1.00 50.16 270 ALA A N 1
ATOM 2080 C CA . ALA A 1 270 ? 55.327 -3.950 -31.998 1.00 50.16 270 ALA A CA 1
ATOM 2081 C C . ALA A 1 270 ? 55.851 -3.760 -33.437 1.00 50.16 270 ALA A C 1
ATOM 2083 O O . ALA A 1 270 ? 57.059 -3.804 -33.668 1.00 50.16 270 ALA A O 1
ATOM 2084 N N . ARG A 1 271 ? 54.975 -3.478 -34.414 1.00 50.09 271 ARG A N 1
ATOM 2085 C CA . ARG A 1 271 ? 55.388 -3.208 -35.808 1.00 50.09 271 ARG A CA 1
ATOM 2086 C C . ARG A 1 271 ? 56.053 -1.846 -36.007 1.00 50.09 271 ARG A C 1
ATOM 2088 O O . ARG A 1 271 ? 56.866 -1.711 -36.919 1.00 50.09 271 ARG A O 1
ATOM 2095 N N . ARG A 1 272 ? 55.751 -0.850 -35.166 1.00 49.19 272 ARG A N 1
ATOM 2096 C CA . ARG A 1 272 ? 56.438 0.456 -35.188 1.00 49.19 272 ARG A CA 1
ATOM 2097 C C . ARG A 1 272 ? 57.793 0.439 -34.475 1.00 49.19 272 ARG A C 1
ATOM 2099 O O . ARG A 1 272 ? 58.670 1.189 -34.881 1.00 49.19 272 ARG A O 1
ATOM 2106 N N . GLY A 1 273 ? 57.995 -0.439 -33.489 1.00 48.66 273 GLY A N 1
ATOM 2107 C CA . GLY A 1 273 ? 59.291 -0.621 -32.818 1.00 48.66 273 GLY A CA 1
ATOM 2108 C C . GLY A 1 273 ? 60.338 -1.402 -33.627 1.00 48.66 273 GLY A C 1
ATOM 2109 O O . GLY A 1 273 ? 61.523 -1.275 -33.358 1.00 48.66 273 GLY A O 1
ATOM 2110 N N . ALA A 1 274 ? 59.923 -2.175 -34.636 1.00 49.78 274 ALA A N 1
ATOM 2111 C CA . ALA A 1 274 ? 60.819 -2.969 -35.488 1.00 49.78 274 ALA A CA 1
ATOM 2112 C C . ALA A 1 274 ? 61.271 -2.252 -36.783 1.00 49.78 274 ALA A C 1
ATOM 2114 O O . ALA A 1 274 ? 61.880 -2.872 -37.653 1.00 49.78 274 ALA A O 1
ATOM 2115 N N . ARG A 1 275 ? 60.935 -0.963 -36.947 1.00 50.16 275 ARG A N 1
ATOM 2116 C CA . ARG A 1 275 ? 61.301 -0.124 -38.108 1.00 50.16 275 ARG A CA 1
ATOM 2117 C C . ARG A 1 275 ? 62.156 1.100 -37.739 1.00 50.16 275 ARG A C 1
ATOM 2119 O O . ARG A 1 275 ? 62.202 2.051 -38.517 1.00 50.16 275 ARG A O 1
ATOM 2126 N N . ALA A 1 276 ? 62.813 1.065 -36.581 1.00 43.00 276 ALA A N 1
ATOM 2127 C CA . ALA A 1 276 ? 63.866 2.004 -36.199 1.00 43.00 276 ALA A CA 1
ATOM 2128 C C . ALA A 1 276 ? 65.229 1.309 -36.268 1.00 43.00 276 ALA A C 1
ATOM 2130 O O . ALA A 1 276 ? 65.291 0.129 -35.854 1.00 43.00 276 ALA A O 1
#

Foldseek 3Di:
DPPDDDPVVVVVVVVVCCVVVVPVPPQDADCLLVVVLVLVLVLLLVVQCCCCPPVVHPNQLEPLNRVVLVCCLCPVVVVVLVQQVQCLALVSLVVQLVVLVVVVCCCCVPPDPDDPPDSVNSVSVSSNVQSVVQNVQSVVVHGSNHDPVSSVVSSVSSSVSSHCSPVNPPVPQQCVLQVLLQVDDPVVCCLQPPLLPDDLFLLHQCPVPSCCCVVVHDDPPDDDPVVSVCCNVCVVVPPDDDPPDPGDPSSVVSVVVNVVVVVVVVVVVVVVVVPD